Protein AF-A0A5B1CD75-F1 (afdb_monomer_lite)

Structure (mmCIF, N/CA/C/O backbone):
data_AF-A0A5B1CD75-F1
#
_entry.id   AF-A0A5B1CD75-F1
#
loop_
_atom_site.group_PDB
_atom_site.id
_atom_site.type_symbol
_atom_site.label_atom_id
_atom_site.label_alt_id
_atom_site.label_comp_id
_atom_site.label_asym_id
_atom_site.label_entity_id
_atom_site.label_seq_id
_atom_site.pdbx_PDB_ins_code
_atom_site.Cartn_x
_atom_site.Cartn_y
_atom_site.Cartn_z
_atom_site.occupancy
_atom_site.B_iso_or_equiv
_atom_site.auth_seq_id
_atom_site.auth_comp_id
_atom_site.auth_asym_id
_atom_site.auth_atom_id
_atom_site.pdbx_PDB_model_num
ATOM 1 N N . MET A 1 1 ? 15.785 -23.683 -5.766 1.00 47.94 1 MET A N 1
ATOM 2 C CA . MET A 1 1 ? 15.068 -23.721 -4.467 1.00 47.94 1 MET A CA 1
ATOM 3 C C . MET A 1 1 ? 13.643 -24.201 -4.699 1.00 47.94 1 MET A C 1
ATOM 5 O O . MET A 1 1 ? 13.010 -23.697 -5.617 1.00 47.94 1 MET A O 1
ATOM 9 N N . ARG A 1 2 ? 13.134 -25.161 -3.909 1.00 48.50 2 ARG A N 1
ATOM 10 C CA . ARG A 1 2 ? 11.709 -25.547 -3.954 1.00 48.50 2 ARG A CA 1
ATOM 11 C C . ARG A 1 2 ? 10.860 -24.322 -3.587 1.00 48.50 2 ARG A C 1
ATOM 13 O O . ARG A 1 2 ? 11.131 -23.681 -2.572 1.00 48.50 2 ARG A O 1
ATOM 20 N N . SER A 1 3 ? 9.857 -24.003 -4.402 1.00 57.84 3 SER A N 1
ATOM 21 C CA . SER A 1 3 ? 8.964 -22.840 -4.249 1.00 57.84 3 SER A CA 1
ATOM 22 C C . SER A 1 3 ? 8.330 -22.730 -2.853 1.00 57.84 3 SER A C 1
ATOM 24 O O . SER A 1 3 ? 8.111 -21.624 -2.363 1.00 57.84 3 SER A O 1
ATOM 26 N N . SER A 1 4 ? 8.127 -23.859 -2.166 1.00 61.88 4 SER A N 1
ATOM 27 C CA . SER A 1 4 ? 7.603 -23.916 -0.795 1.00 61.88 4 SER A CA 1
ATOM 28 C C . SER A 1 4 ? 8.554 -23.349 0.266 1.00 61.88 4 SER A C 1
ATOM 30 O O . SER A 1 4 ? 8.113 -22.622 1.153 1.00 61.88 4 SER A O 1
ATOM 32 N N . PHE A 1 5 ? 9.859 -23.618 0.170 1.00 63.50 5 PHE A N 1
ATOM 33 C CA . PHE A 1 5 ? 10.842 -23.104 1.131 1.00 63.50 5 PHE A CA 1
ATOM 34 C C . PHE A 1 5 ? 11.064 -21.605 0.959 1.00 63.50 5 PHE A C 1
ATOM 36 O O . PHE A 1 5 ? 11.158 -20.886 1.952 1.00 63.50 5 PHE A O 1
ATOM 43 N N . ALA A 1 6 ? 11.075 -21.129 -0.291 1.00 67.81 6 ALA A N 1
ATOM 44 C CA . ALA A 1 6 ? 11.196 -19.707 -0.593 1.00 67.81 6 ALA A CA 1
ATOM 45 C C . ALA A 1 6 ? 10.063 -18.889 0.056 1.00 67.81 6 ALA A C 1
ATOM 47 O O . ALA A 1 6 ? 10.281 -17.816 0.609 1.00 67.81 6 ALA A O 1
ATOM 48 N N . ALA A 1 7 ? 8.844 -19.427 0.049 1.00 75.56 7 ALA A N 1
ATOM 49 C CA . ALA A 1 7 ? 7.700 -18.765 0.658 1.00 75.56 7 ALA A CA 1
ATOM 50 C C . ALA A 1 7 ? 7.798 -18.680 2.193 1.00 75.56 7 ALA A C 1
ATOM 52 O O . ALA A 1 7 ? 7.344 -17.693 2.768 1.00 75.56 7 ALA A O 1
ATOM 53 N N . LEU A 1 8 ? 8.385 -19.680 2.861 1.00 83.50 8 LEU A N 1
ATOM 54 C CA . LEU A 1 8 ? 8.462 -19.723 4.325 1.00 83.50 8 LEU A CA 1
ATOM 55 C C . LEU A 1 8 ? 9.443 -18.693 4.892 1.00 83.50 8 LEU A C 1
ATOM 57 O O . LEU A 1 8 ? 9.052 -17.935 5.778 1.00 83.50 8 LEU A O 1
ATOM 61 N N . TRP A 1 9 ? 10.663 -18.600 4.351 1.00 88.62 9 TRP A N 1
ATOM 62 C CA . TRP A 1 9 ? 11.641 -17.621 4.852 1.00 88.62 9 TRP A CA 1
ATOM 63 C C . TRP A 1 9 ? 11.175 -16.180 4.612 1.00 88.62 9 TRP A C 1
ATOM 65 O O . TRP A 1 9 ? 11.325 -15.325 5.475 1.00 88.62 9 TRP A O 1
ATOM 75 N N . ILE A 1 10 ? 10.526 -15.907 3.474 1.00 89.88 10 ILE A N 1
ATOM 76 C CA . ILE A 1 10 ? 9.996 -14.570 3.155 1.00 89.88 10 ILE A CA 1
ATOM 77 C C . ILE A 1 10 ? 8.890 -14.169 4.133 1.00 89.88 10 ILE A C 1
ATOM 79 O O . ILE A 1 10 ? 8.793 -13.003 4.527 1.00 89.88 10 ILE A O 1
ATOM 83 N N . ARG A 1 11 ? 8.046 -15.129 4.530 1.00 85.88 11 ARG A N 1
ATOM 84 C CA . ARG A 1 11 ? 6.970 -14.908 5.505 1.00 85.88 11 ARG A CA 1
ATOM 85 C C . ARG A 1 11 ? 7.506 -14.603 6.899 1.00 85.88 11 ARG A C 1
ATOM 87 O O . ARG A 1 11 ? 6.871 -13.820 7.600 1.00 85.88 11 ARG A O 1
ATOM 94 N N . SER A 1 12 ? 8.639 -15.186 7.286 1.00 89.81 12 SER A N 1
ATOM 95 C CA . SER A 1 12 ? 9.237 -14.957 8.604 1.00 89.81 12 SER A CA 1
ATOM 96 C C . SER A 1 12 ? 10.014 -13.645 8.713 1.00 89.81 12 SER A C 1
ATOM 98 O O . SER A 1 12 ? 10.313 -13.243 9.832 1.00 89.81 12 SER A O 1
ATOM 100 N N . LEU A 1 13 ? 10.302 -12.957 7.597 1.00 92.38 13 LEU A N 1
ATOM 101 C CA . LEU A 1 13 ? 11.053 -11.699 7.627 1.00 92.38 13 LEU A CA 1
ATOM 102 C C . LEU A 1 13 ? 10.331 -10.620 8.439 1.00 92.38 13 LEU A C 1
ATOM 104 O O . LEU A 1 13 ? 9.255 -10.122 8.086 1.00 92.38 13 LEU A O 1
ATOM 108 N N . THR A 1 14 ? 10.986 -10.211 9.509 1.00 93.56 14 THR A N 1
ATOM 109 C CA . THR A 1 14 ? 10.615 -9.100 10.368 1.00 93.56 14 THR A CA 1
ATOM 110 C C . THR A 1 14 ? 10.986 -7.761 9.719 1.00 93.56 14 THR A C 1
ATOM 112 O O . THR A 1 14 ? 11.768 -7.662 8.772 1.00 93.56 14 THR A O 1
ATOM 115 N N . LYS A 1 15 ? 10.427 -6.667 10.248 1.00 94.12 15 LYS A N 1
ATOM 116 C CA . LYS A 1 15 ? 10.769 -5.306 9.811 1.00 94.12 15 LYS A CA 1
ATOM 117 C C . LYS A 1 15 ? 12.287 -5.013 9.812 1.00 94.12 15 LYS A C 1
ATOM 119 O O . LYS A 1 15 ? 12.730 -4.443 8.815 1.00 94.12 15 LYS A O 1
ATOM 124 N N . PRO A 1 16 ? 13.073 -5.298 10.874 1.00 96.50 16 PRO A N 1
ATOM 125 C CA . PRO A 1 16 ? 14.511 -5.023 10.861 1.00 96.50 16 PRO A CA 1
ATOM 126 C C . PRO A 1 16 ? 15.246 -5.831 9.788 1.00 96.50 16 PRO A C 1
ATOM 128 O O . PRO A 1 16 ? 16.041 -5.249 9.063 1.00 96.50 16 PRO A O 1
ATOM 131 N N . GLU A 1 17 ? 14.913 -7.108 9.593 1.00 96.38 17 GLU A N 1
ATOM 132 C CA . GLU A 1 17 ? 15.545 -7.946 8.561 1.00 96.38 17 GLU A CA 1
ATOM 133 C C . GLU A 1 17 ? 15.273 -7.416 7.148 1.00 96.38 17 GLU A C 1
ATOM 135 O O . GLU A 1 17 ? 16.178 -7.345 6.321 1.00 96.38 17 GLU A O 1
ATOM 140 N N . LEU A 1 18 ? 14.051 -6.943 6.882 1.00 96.00 18 LEU A N 1
ATOM 141 C CA . LEU A 1 18 ? 13.723 -6.280 5.616 1.00 96.00 18 LEU A CA 1
ATOM 142 C C . LEU A 1 18 ? 14.520 -4.986 5.401 1.00 96.00 18 LEU A C 1
ATOM 144 O O . LEU A 1 18 ? 14.827 -4.634 4.262 1.00 96.00 18 LEU A O 1
ATOM 148 N N . LEU A 1 19 ? 14.818 -4.241 6.469 1.00 96.19 19 LEU A N 1
ATOM 149 C CA . LEU A 1 19 ? 15.644 -3.036 6.380 1.00 96.19 19 LEU A CA 1
ATOM 150 C C . LEU A 1 19 ? 17.109 -3.383 6.116 1.00 96.19 19 LEU A C 1
ATOM 152 O O . LEU A 1 19 ? 17.722 -2.710 5.289 1.00 96.19 19 LEU A O 1
ATOM 156 N N . THR A 1 20 ? 17.626 -4.427 6.764 1.00 97.88 20 THR A N 1
ATOM 157 C CA . THR A 1 20 ? 18.970 -4.964 6.526 1.00 97.88 20 THR A CA 1
ATOM 158 C C . THR A 1 20 ? 19.116 -5.431 5.082 1.00 97.88 20 THR A C 1
ATOM 160 O O . THR A 1 20 ? 19.981 -4.919 4.382 1.00 97.88 20 THR A O 1
ATOM 163 N N . LEU A 1 21 ? 18.175 -6.236 4.573 1.00 97.62 21 LEU A N 1
ATOM 164 C CA . LEU A 1 21 ? 18.172 -6.679 3.173 1.00 97.62 21 LEU A CA 1
ATOM 165 C C . LEU A 1 21 ? 18.225 -5.497 2.190 1.00 97.62 21 LEU A C 1
ATOM 167 O O . LEU A 1 21 ? 18.987 -5.509 1.230 1.00 97.62 21 LEU A O 1
ATOM 171 N N . VAL A 1 22 ? 17.441 -4.440 2.431 1.00 97.56 22 VAL A N 1
ATOM 172 C CA . VAL A 1 22 ? 17.478 -3.226 1.594 1.00 97.56 22 VAL A CA 1
ATOM 173 C C . VAL A 1 22 ? 18.821 -2.497 1.700 1.00 97.56 22 VAL A C 1
ATOM 175 O O . VAL A 1 22 ? 19.258 -1.898 0.718 1.00 97.56 22 VAL A O 1
ATOM 178 N N . ALA A 1 23 ? 19.444 -2.477 2.878 1.00 97.75 23 ALA A N 1
ATOM 179 C CA . ALA A 1 23 ? 20.741 -1.843 3.079 1.00 97.75 23 ALA A CA 1
ATOM 180 C C . ALA A 1 23 ? 21.864 -2.618 2.378 1.00 97.75 23 ALA A C 1
ATOM 182 O O . ALA A 1 23 ? 22.711 -1.988 1.753 1.00 97.75 23 ALA A O 1
ATOM 183 N N . ASP A 1 24 ? 21.833 -3.947 2.422 1.00 98.12 24 ASP A N 1
ATOM 184 C CA . ASP A 1 24 ? 22.861 -4.801 1.821 1.00 98.12 24 ASP A CA 1
ATOM 185 C C . ASP A 1 24 ? 22.776 -4.807 0.293 1.00 98.12 24 ASP A C 1
ATOM 187 O O . ASP A 1 24 ? 23.796 -4.671 -0.376 1.00 98.12 24 ASP A O 1
ATOM 191 N N . VAL A 1 25 ? 21.562 -4.793 -0.273 1.00 97.88 25 VAL A N 1
ATOM 192 C CA . VAL A 1 25 ? 21.366 -4.575 -1.719 1.00 97.88 25 VAL A CA 1
ATOM 193 C C . VAL A 1 25 ? 21.972 -3.245 -2.170 1.00 97.88 25 VAL A C 1
ATOM 195 O O . VAL A 1 25 ? 22.597 -3.178 -3.217 1.00 97.88 25 VAL A O 1
ATOM 198 N N . LYS A 1 26 ? 21.840 -2.179 -1.370 1.00 96.50 26 LYS A N 1
ATOM 199 C CA . LYS A 1 26 ? 22.436 -0.869 -1.689 1.00 96.50 26 LYS A CA 1
ATOM 200 C C . LYS A 1 26 ? 23.961 -0.832 -1.580 1.00 96.50 26 LYS A C 1
ATOM 202 O O . LYS A 1 26 ? 24.550 0.160 -1.997 1.00 96.50 26 LYS A O 1
ATOM 207 N N . ARG A 1 27 ? 24.572 -1.840 -0.958 1.00 97.44 27 ARG A N 1
ATOM 208 C CA . ARG A 1 27 ? 26.026 -2.034 -0.899 1.00 97.44 27 ARG A CA 1
ATOM 209 C C . ARG A 1 27 ? 26.516 -2.968 -2.009 1.00 97.44 27 ARG A C 1
ATOM 211 O O . ARG A 1 27 ? 27.664 -3.389 -1.956 1.00 97.44 27 ARG A O 1
ATOM 218 N N . ASP A 1 28 ? 25.643 -3.304 -2.960 1.00 95.62 28 ASP A N 1
ATOM 219 C CA . ASP A 1 28 ? 25.911 -4.205 -4.078 1.00 95.62 28 ASP A CA 1
ATOM 220 C C . ASP A 1 28 ? 26.366 -5.614 -3.642 1.00 95.62 28 ASP A C 1
ATOM 222 O O . ASP A 1 28 ? 27.123 -6.277 -4.349 1.00 95.62 28 ASP A O 1
ATOM 226 N N . ASP A 1 29 ? 25.886 -6.113 -2.491 1.00 97.62 29 ASP A N 1
ATOM 227 C CA . ASP A 1 29 ? 26.116 -7.510 -2.097 1.00 97.62 29 ASP A CA 1
ATOM 228 C C . ASP A 1 29 ? 25.354 -8.460 -3.050 1.00 97.62 29 ASP A C 1
ATOM 230 O O . ASP A 1 29 ? 24.114 -8.460 -3.059 1.00 97.62 29 ASP A O 1
ATOM 234 N N . PRO A 1 30 ? 26.048 -9.313 -3.834 1.00 96.50 30 PRO A N 1
ATOM 235 C CA . PRO A 1 30 ? 25.415 -10.183 -4.827 1.00 96.50 30 PRO A CA 1
ATOM 236 C C . PRO A 1 30 ? 24.459 -11.211 -4.203 1.00 96.50 30 PRO A C 1
ATOM 238 O O . PRO A 1 30 ? 23.458 -11.601 -4.822 1.00 96.50 30 PRO A O 1
ATOM 241 N N . THR A 1 31 ? 24.724 -11.631 -2.962 1.00 96.81 31 THR A N 1
ATOM 242 C CA . THR A 1 31 ? 23.855 -12.561 -2.231 1.00 96.81 31 THR A CA 1
ATOM 243 C C . THR A 1 31 ? 22.557 -11.862 -1.844 1.00 96.81 31 THR A C 1
ATOM 245 O O . THR A 1 31 ? 21.468 -12.405 -2.064 1.00 96.81 31 THR A O 1
ATOM 248 N N . ALA A 1 32 ? 22.658 -10.630 -1.338 1.00 97.44 32 ALA A N 1
ATOM 249 C CA . ALA A 1 32 ? 21.506 -9.808 -0.990 1.00 97.44 32 ALA A CA 1
ATOM 250 C C . ALA A 1 32 ? 20.667 -9.447 -2.225 1.00 97.44 32 ALA A C 1
ATOM 252 O O . ALA A 1 32 ? 19.439 -9.509 -2.156 1.00 97.44 32 ALA A O 1
ATOM 253 N N . VAL A 1 33 ? 21.296 -9.144 -3.369 1.00 97.88 33 VAL A N 1
ATOM 254 C CA . VAL A 1 33 ? 20.593 -8.905 -4.645 1.00 97.88 33 VAL A CA 1
ATOM 255 C C . VAL A 1 33 ? 19.782 -10.133 -5.052 1.00 97.88 33 VAL A C 1
ATOM 257 O O . VAL A 1 33 ? 18.577 -10.016 -5.283 1.00 97.88 33 VAL A O 1
ATOM 260 N N . SER A 1 34 ? 20.393 -11.319 -5.041 1.00 96.62 34 SER A N 1
ATOM 261 C CA . SER A 1 34 ? 19.711 -12.576 -5.387 1.00 96.62 34 SER A CA 1
ATOM 262 C C . SER A 1 34 ? 18.520 -12.863 -4.458 1.00 96.62 34 SER A C 1
ATOM 264 O O . SER A 1 34 ? 17.426 -13.225 -4.905 1.00 96.62 34 SER A O 1
ATOM 266 N N . GLN A 1 35 ? 18.693 -12.650 -3.149 1.00 96.12 35 GLN A N 1
ATOM 267 C CA . GLN A 1 35 ? 17.616 -12.791 -2.163 1.00 96.12 35 GLN A CA 1
ATOM 268 C C . GLN A 1 35 ? 16.514 -11.747 -2.355 1.00 96.12 35 GLN A C 1
ATOM 270 O O . GLN A 1 35 ? 15.331 -12.067 -2.234 1.00 96.12 35 GLN A O 1
ATOM 275 N N . ALA A 1 36 ? 16.877 -10.509 -2.678 1.00 97.06 36 ALA A N 1
ATOM 276 C CA . ALA A 1 36 ? 15.938 -9.430 -2.932 1.00 97.06 36 ALA A CA 1
ATOM 277 C C . ALA A 1 36 ? 15.129 -9.659 -4.213 1.00 97.06 36 ALA A C 1
ATOM 279 O O . ALA A 1 36 ? 13.926 -9.391 -4.208 1.00 97.06 36 ALA A O 1
ATOM 280 N N . VAL A 1 37 ? 15.730 -10.214 -5.269 1.00 97.44 37 VAL A N 1
ATOM 281 C CA . VAL A 1 37 ? 15.010 -10.662 -6.472 1.00 97.44 37 VAL A CA 1
ATOM 282 C C . VAL A 1 37 ? 13.986 -11.729 -6.090 1.00 97.44 37 VAL A C 1
ATOM 284 O O . VAL A 1 37 ? 12.791 -11.545 -6.331 1.00 97.44 37 VAL A O 1
ATOM 287 N N . ALA A 1 38 ? 14.404 -12.788 -5.387 1.00 95.38 38 ALA A N 1
ATOM 288 C CA . ALA A 1 38 ? 13.490 -13.833 -4.916 1.00 95.38 38 ALA A CA 1
ATOM 289 C C . ALA A 1 38 ? 12.362 -13.267 -4.027 1.00 95.38 38 ALA A C 1
ATOM 291 O O . ALA A 1 38 ? 11.190 -13.624 -4.184 1.00 95.38 38 ALA A O 1
ATOM 292 N N . PHE A 1 39 ? 12.696 -12.331 -3.136 1.00 95.44 39 PHE A N 1
ATOM 293 C CA . PHE A 1 39 ? 11.754 -11.638 -2.263 1.00 95.44 39 PHE A CA 1
ATOM 294 C C . PHE A 1 39 ? 10.738 -10.790 -3.034 1.00 95.44 39 PHE A C 1
ATOM 296 O O . PHE A 1 39 ? 9.543 -10.807 -2.711 1.00 95.44 39 PHE A O 1
ATOM 303 N N . VAL A 1 40 ? 11.194 -10.038 -4.041 1.00 95.06 40 VAL A N 1
ATOM 304 C CA . VAL A 1 40 ? 10.325 -9.222 -4.890 1.00 95.06 40 VAL A CA 1
ATOM 305 C C . VAL A 1 40 ? 9.448 -10.112 -5.753 1.00 95.06 40 VAL A C 1
ATOM 307 O O . VAL A 1 40 ? 8.291 -9.735 -5.907 1.00 95.06 40 VAL A O 1
ATOM 310 N N . CYS A 1 41 ? 9.931 -11.262 -6.242 1.00 94.88 41 CYS A N 1
ATOM 311 C CA . CYS A 1 41 ? 9.203 -12.238 -7.070 1.00 94.88 41 CYS A CA 1
ATOM 312 C C . CYS A 1 41 ? 8.159 -13.074 -6.306 1.00 94.88 41 CYS A C 1
ATOM 314 O O . CYS A 1 41 ? 7.146 -13.466 -6.889 1.00 94.88 41 CYS A O 1
ATOM 316 N N . ALA A 1 42 ? 8.334 -13.295 -5.005 1.00 92.25 42 ALA A N 1
ATOM 317 C CA . ALA A 1 42 ? 7.388 -14.076 -4.209 1.00 92.25 42 ALA A CA 1
ATOM 318 C C . ALA A 1 42 ? 6.012 -13.405 -4.021 1.00 92.25 42 ALA A C 1
ATOM 320 O O . ALA A 1 42 ? 5.821 -12.210 -4.259 1.00 92.25 42 ALA A O 1
ATOM 321 N N . GLU A 1 43 ? 5.031 -14.158 -3.524 1.00 80.62 43 GLU A N 1
ATOM 322 C CA . GLU A 1 43 ? 3.718 -13.629 -3.131 1.00 80.62 43 GLU A CA 1
ATOM 323 C C . GLU A 1 43 ? 3.777 -12.756 -1.868 1.00 80.62 43 GLU A C 1
ATOM 325 O O . GLU A 1 43 ? 4.809 -12.642 -1.207 1.00 80.62 43 GLU A O 1
ATOM 330 N N . ARG A 1 44 ? 2.684 -12.044 -1.588 1.00 68.56 44 ARG A N 1
ATOM 331 C CA . ARG A 1 44 ? 2.638 -10.914 -0.650 1.00 68.56 44 ARG A CA 1
ATOM 332 C C . ARG A 1 44 ? 2.271 -11.368 0.754 1.00 68.56 44 ARG A C 1
ATOM 334 O O . ARG A 1 44 ? 1.288 -12.078 0.921 1.00 68.56 44 ARG A O 1
ATOM 341 N N . PHE A 1 45 ? 2.961 -10.827 1.758 1.00 67.25 45 PHE A N 1
ATOM 342 C CA . PHE A 1 45 ? 2.587 -10.964 3.168 1.00 67.25 45 PHE A CA 1
ATOM 343 C C . PHE A 1 45 ? 2.796 -9.624 3.874 1.00 67.25 45 PHE A C 1
ATOM 345 O O . PHE A 1 45 ? 3.880 -9.079 3.817 1.00 67.25 45 PHE A O 1
ATOM 352 N N . GLY A 1 46 ? 1.777 -9.062 4.525 1.00 78.25 46 GLY A N 1
ATOM 353 C CA . GLY A 1 46 ? 1.951 -7.923 5.436 1.00 78.25 46 GLY A CA 1
ATOM 354 C C . GLY A 1 46 ? 2.275 -6.546 4.820 1.00 78.25 46 GLY A C 1
ATOM 355 O O . GLY A 1 46 ? 2.635 -6.373 3.655 1.00 78.25 46 GLY A O 1
ATOM 356 N N . MET A 1 47 ? 2.116 -5.506 5.645 1.00 78.75 47 MET A N 1
ATOM 357 C CA . MET A 1 47 ? 2.306 -4.103 5.245 1.00 78.75 47 MET A CA 1
ATOM 358 C C . MET A 1 47 ? 3.785 -3.745 5.013 1.00 78.75 47 MET A C 1
ATOM 360 O O . MET A 1 47 ? 4.104 -2.993 4.091 1.00 78.75 47 MET A O 1
ATOM 364 N N . TRP A 1 48 ? 4.694 -4.260 5.847 1.00 86.81 48 TRP A N 1
ATOM 365 C CA . TRP A 1 48 ? 6.119 -3.918 5.776 1.00 86.81 48 TRP A CA 1
ATOM 366 C C . TRP A 1 48 ? 6.827 -4.544 4.572 1.00 86.81 48 TRP A C 1
ATOM 368 O O . TRP A 1 48 ? 7.687 -3.887 3.985 1.00 86.81 48 TRP A O 1
ATOM 378 N N . HIS A 1 49 ? 6.412 -5.731 4.123 1.00 91.25 49 HIS A N 1
ATOM 379 C CA . HIS A 1 49 ? 6.980 -6.366 2.933 1.00 91.25 49 HIS A CA 1
ATOM 380 C C . HIS A 1 49 ? 6.703 -5.557 1.670 1.00 91.25 49 HIS A C 1
ATOM 382 O O . HIS A 1 49 ? 7.607 -5.361 0.863 1.00 91.25 49 HIS A O 1
ATOM 388 N N . ASN A 1 50 ? 5.491 -5.008 1.518 1.00 90.69 50 ASN A N 1
ATOM 389 C CA . ASN A 1 50 ? 5.174 -4.137 0.381 1.00 90.69 50 ASN A CA 1
ATOM 390 C C . ASN A 1 50 ? 6.066 -2.883 0.363 1.00 90.69 50 ASN A C 1
ATOM 392 O O . ASN A 1 50 ? 6.569 -2.506 -0.697 1.00 90.69 50 ASN A O 1
ATOM 396 N N . ARG A 1 51 ? 6.347 -2.298 1.538 1.00 92.00 51 ARG A N 1
ATOM 397 C CA . ARG A 1 51 ? 7.252 -1.140 1.663 1.00 92.00 51 ARG A CA 1
ATOM 398 C C . ARG A 1 51 ? 8.684 -1.495 1.289 1.00 92.00 51 ARG A C 1
ATOM 400 O O . ARG A 1 51 ? 9.345 -0.707 0.614 1.00 92.00 51 ARG A O 1
ATOM 407 N N . ALA A 1 52 ? 9.160 -2.660 1.718 1.00 94.81 52 ALA A N 1
ATOM 408 C CA . ALA A 1 52 ? 10.481 -3.155 1.352 1.00 94.81 52 ALA A CA 1
ATOM 409 C C . ALA A 1 52 ? 10.581 -3.400 -0.161 1.00 94.81 52 ALA A C 1
ATOM 411 O O . ALA A 1 52 ? 11.509 -2.900 -0.790 1.00 94.81 52 ALA A O 1
ATOM 412 N N . ARG A 1 53 ? 9.578 -4.046 -0.778 1.00 94.94 53 ARG A N 1
ATOM 413 C CA . ARG A 1 53 ? 9.530 -4.250 -2.238 1.00 94.94 53 ARG A CA 1
ATOM 414 C C . ARG A 1 53 ? 9.563 -2.944 -3.007 1.00 94.94 53 ARG A C 1
ATOM 416 O O . ARG A 1 53 ? 10.332 -2.834 -3.950 1.00 94.94 53 ARG A O 1
ATOM 423 N N . ALA A 1 54 ? 8.776 -1.953 -2.595 1.00 93.94 54 ALA A N 1
ATOM 424 C CA . ALA A 1 54 ? 8.791 -0.637 -3.224 1.00 93.94 54 ALA A CA 1
ATOM 425 C C . ALA A 1 54 ? 10.191 0.002 -3.173 1.00 93.94 54 ALA A C 1
ATOM 427 O O . ALA A 1 54 ? 10.669 0.528 -4.176 1.00 93.94 54 ALA A O 1
ATOM 428 N N . ARG A 1 55 ? 10.887 -0.092 -2.030 1.00 95.88 55 ARG A N 1
ATOM 429 C CA . ARG A 1 55 ? 12.268 0.406 -1.889 1.00 95.88 55 ARG A CA 1
ATOM 430 C C . ARG A 1 55 ? 13.252 -0.339 -2.791 1.00 95.88 55 ARG A C 1
ATOM 432 O O . ARG A 1 55 ? 14.051 0.320 -3.450 1.00 95.88 55 ARG A O 1
ATOM 439 N N . LEU A 1 56 ? 13.169 -1.668 -2.835 1.00 97.38 56 LEU A N 1
ATOM 440 C CA . LEU A 1 56 ? 14.008 -2.504 -3.699 1.00 97.38 56 LEU A CA 1
ATOM 441 C C . LEU A 1 56 ? 13.757 -2.200 -5.178 1.00 97.38 56 LEU A C 1
ATOM 443 O O . LEU A 1 56 ? 14.702 -1.937 -5.905 1.00 97.38 56 LEU A O 1
ATOM 447 N N . CYS A 1 57 ? 12.496 -2.113 -5.609 1.00 96.62 57 CYS A N 1
ATOM 448 C CA . CYS A 1 57 ? 12.153 -1.822 -7.005 1.00 96.62 57 CYS A CA 1
ATOM 449 C C . CYS A 1 57 ? 12.638 -0.438 -7.445 1.00 96.62 57 CYS A C 1
ATOM 451 O O . CYS A 1 57 ? 13.128 -0.281 -8.558 1.00 96.62 57 CYS A O 1
ATOM 453 N N . ARG A 1 58 ? 12.572 0.576 -6.569 1.00 95.81 58 ARG A N 1
ATOM 454 C CA . ARG A 1 58 ? 13.163 1.895 -6.858 1.00 95.81 58 ARG A CA 1
ATOM 455 C C . ARG A 1 58 ? 14.675 1.828 -7.043 1.00 95.81 58 ARG A C 1
ATOM 457 O O . ARG A 1 58 ? 15.200 2.564 -7.873 1.00 95.81 58 ARG A O 1
ATOM 464 N N . HIS A 1 59 ? 15.356 0.994 -6.260 1.00 96.81 59 HIS A N 1
ATOM 465 C CA . HIS A 1 59 ? 16.794 0.797 -6.383 1.00 96.81 59 HIS A CA 1
ATOM 466 C C . HIS A 1 59 ? 17.139 0.028 -7.666 1.00 96.81 59 HIS A C 1
ATOM 468 O O . HIS A 1 59 ? 17.895 0.562 -8.474 1.00 96.81 59 HIS A O 1
ATOM 474 N N . PHE A 1 60 ? 16.504 -1.126 -7.906 1.00 97.56 60 PHE A N 1
ATOM 475 C CA . PHE A 1 60 ? 16.690 -1.946 -9.110 1.00 97.56 60 PHE A CA 1
ATOM 476 C C . PHE A 1 60 ? 16.355 -1.206 -10.398 1.00 97.56 60 PHE A C 1
ATOM 478 O O . PHE A 1 60 ? 17.037 -1.372 -11.400 1.00 97.56 60 PHE A O 1
ATOM 485 N N . LYS A 1 61 ? 15.368 -0.304 -10.367 1.00 94.12 61 LYS A N 1
ATOM 486 C CA . LYS A 1 61 ? 15.088 0.577 -11.501 1.00 94.12 61 LYS A CA 1
ATOM 487 C C . LYS A 1 61 ? 16.335 1.342 -11.951 1.00 94.12 61 LYS A C 1
ATOM 489 O O . LYS A 1 61 ? 16.453 1.607 -13.136 1.00 94.12 61 LYS A O 1
ATOM 494 N N . ASN A 1 62 ? 17.223 1.747 -11.043 1.00 94.50 62 ASN A N 1
ATOM 495 C CA . ASN A 1 62 ? 18.437 2.504 -11.374 1.00 94.50 62 ASN A CA 1
ATOM 496 C C . ASN A 1 62 ? 19.702 1.635 -11.430 1.00 94.50 62 ASN A C 1
ATOM 498 O O . ASN A 1 62 ? 20.652 2.026 -12.096 1.00 94.50 62 ASN A O 1
ATOM 502 N N . HIS A 1 63 ? 19.694 0.487 -10.756 1.00 96.44 63 HIS A N 1
ATOM 503 C CA . HIS A 1 63 ? 20.799 -0.468 -10.680 1.00 96.44 63 HIS A CA 1
ATOM 504 C C . HIS A 1 63 ? 20.230 -1.850 -11.028 1.00 96.44 63 HIS A C 1
ATOM 506 O O . HIS A 1 63 ? 19.865 -2.609 -10.125 1.00 96.44 63 HIS A O 1
ATOM 512 N N . PRO A 1 64 ? 19.999 -2.126 -12.324 1.00 96.94 64 PRO A N 1
ATOM 513 C CA . PRO A 1 64 ? 19.354 -3.362 -12.738 1.00 96.94 64 PRO A CA 1
ATOM 514 C C . PRO A 1 64 ? 20.204 -4.575 -12.326 1.00 96.94 64 PRO A C 1
ATOM 516 O O . PRO A 1 64 ? 21.424 -4.541 -12.504 1.00 96.94 64 PRO A O 1
ATOM 519 N N . PRO A 1 65 ? 19.586 -5.644 -11.787 1.00 97.19 65 PRO A N 1
ATOM 520 C CA . PRO A 1 65 ? 20.274 -6.918 -11.595 1.00 97.19 65 PRO A CA 1
ATOM 521 C C . PRO A 1 65 ? 20.621 -7.554 -12.962 1.00 97.19 65 PRO A C 1
ATOM 523 O O . PRO A 1 65 ? 20.291 -6.991 -14.011 1.00 97.19 65 PRO A O 1
ATOM 526 N N . PRO A 1 66 ? 21.286 -8.726 -12.997 1.00 97.19 66 PRO A N 1
ATOM 527 C CA . PRO A 1 66 ? 21.533 -9.442 -14.249 1.00 97.19 66 PRO A CA 1
ATOM 528 C C . PRO A 1 66 ? 20.250 -9.639 -15.070 1.00 97.19 66 PRO A C 1
ATOM 530 O O . PRO A 1 66 ? 19.181 -9.853 -14.502 1.00 97.19 66 PRO A O 1
ATOM 533 N N . GLN A 1 67 ? 20.349 -9.632 -16.405 1.00 97.19 67 GLN A N 1
ATOM 534 C CA . GLN A 1 67 ? 19.180 -9.658 -17.304 1.00 97.19 67 GLN A CA 1
ATOM 535 C C . GLN A 1 67 ? 18.183 -10.782 -16.981 1.00 97.19 67 GLN A C 1
ATOM 537 O O . GLN A 1 67 ? 16.978 -10.552 -16.940 1.00 97.19 67 GLN A O 1
ATOM 542 N N . ARG A 1 68 ? 18.689 -11.977 -16.653 1.00 97.00 68 ARG A N 1
ATOM 543 C CA . ARG A 1 68 ? 17.870 -13.117 -16.221 1.00 97.00 68 ARG A CA 1
ATOM 544 C C . ARG A 1 68 ? 16.957 -12.775 -15.036 1.00 97.00 68 ARG A C 1
ATOM 546 O O . ARG A 1 68 ? 15.810 -13.206 -14.999 1.00 97.00 68 ARG A O 1
ATOM 553 N N . ASP A 1 69 ? 17.461 -12.023 -14.064 1.00 97.44 69 ASP A N 1
ATOM 554 C CA . ASP A 1 69 ? 16.700 -11.615 -12.883 1.00 97.44 69 ASP A CA 1
ATOM 555 C C . ASP A 1 69 ? 15.722 -10.481 -13.208 1.00 97.44 69 ASP A C 1
ATOM 557 O O . ASP A 1 69 ? 14.618 -10.455 -12.662 1.00 97.44 69 ASP A O 1
ATOM 561 N N . CYS A 1 70 ? 16.080 -9.578 -14.129 1.00 97.94 70 CYS A N 1
ATOM 562 C CA . CYS A 1 70 ? 15.149 -8.584 -14.669 1.00 97.94 70 CYS A CA 1
ATOM 563 C C . CYS A 1 70 ? 13.924 -9.258 -15.300 1.00 97.94 70 CYS A C 1
ATOM 565 O O . CYS A 1 70 ? 12.796 -8.868 -14.991 1.00 97.94 70 CYS A O 1
ATOM 567 N N . ASP A 1 71 ? 14.129 -10.301 -16.108 1.00 97.81 71 ASP A N 1
ATOM 568 C CA . ASP A 1 71 ? 13.038 -11.041 -16.751 1.00 97.81 71 ASP A CA 1
ATOM 569 C C . ASP A 1 71 ? 12.127 -11.712 -15.713 1.00 97.81 71 ASP A C 1
ATOM 571 O O . ASP A 1 71 ? 10.905 -11.561 -15.781 1.00 97.81 71 ASP A O 1
ATOM 575 N N . LEU A 1 72 ? 12.713 -12.346 -14.688 1.00 97.12 72 LEU A N 1
ATOM 576 C CA . LEU A 1 72 ? 11.969 -12.945 -13.571 1.00 97.12 72 LEU A CA 1
ATOM 577 C C . LEU A 1 72 ? 11.135 -11.913 -12.798 1.00 97.12 72 LEU A C 1
ATOM 579 O O . LEU A 1 72 ? 10.001 -12.194 -12.396 1.00 97.12 72 LEU A O 1
ATOM 583 N N . LEU A 1 73 ? 11.688 -10.719 -12.569 1.00 97.38 73 LEU A N 1
ATOM 584 C CA . LEU A 1 73 ? 10.977 -9.626 -11.909 1.00 97.38 73 LEU A CA 1
ATOM 585 C C . LEU A 1 73 ? 9.791 -9.153 -12.756 1.00 97.38 73 LEU A C 1
ATOM 587 O O . LEU A 1 73 ? 8.694 -8.978 -12.215 1.00 97.38 73 LEU A O 1
ATOM 591 N N . VAL A 1 74 ? 9.998 -8.964 -14.062 1.00 98.00 74 VAL A N 1
ATOM 592 C CA . VAL A 1 74 ? 8.949 -8.559 -15.009 1.00 98.00 74 VAL A CA 1
ATOM 593 C C . VAL A 1 74 ? 7.837 -9.607 -15.054 1.00 98.00 74 VAL A C 1
ATOM 595 O O . VAL A 1 74 ? 6.675 -9.245 -14.868 1.00 98.00 74 VAL A O 1
ATOM 598 N N . ASP A 1 75 ? 8.175 -10.893 -15.179 1.00 97.62 75 ASP A N 1
ATOM 599 C CA . ASP A 1 75 ? 7.218 -12.009 -15.151 1.00 97.62 75 ASP A CA 1
ATOM 600 C C . ASP A 1 75 ? 6.346 -11.989 -13.898 1.00 97.62 75 ASP A C 1
ATOM 602 O O . ASP A 1 75 ? 5.113 -12.046 -13.961 1.00 97.62 75 ASP A O 1
ATOM 606 N N . ALA A 1 76 ? 6.982 -11.866 -12.733 1.00 95.88 76 ALA A N 1
ATOM 607 C CA . ALA A 1 76 ? 6.280 -11.874 -11.460 1.00 95.88 76 ALA A CA 1
ATOM 608 C C . ALA A 1 76 ? 5.357 -10.655 -11.292 1.00 95.88 76 ALA A C 1
ATOM 610 O O . ALA A 1 76 ? 4.323 -10.745 -10.619 1.00 95.88 76 ALA A O 1
ATOM 611 N N . ILE A 1 77 ? 5.718 -9.510 -11.875 1.00 96.12 77 ILE A N 1
ATOM 612 C CA . ILE A 1 77 ? 4.922 -8.279 -11.834 1.00 96.12 77 ILE A CA 1
ATOM 613 C C . ILE A 1 77 ? 3.753 -8.352 -12.820 1.00 96.12 77 ILE A C 1
ATOM 615 O O . ILE A 1 77 ? 2.630 -8.058 -12.409 1.00 96.12 77 ILE A O 1
ATOM 619 N N . ILE A 1 78 ? 3.980 -8.801 -14.058 1.00 97.31 78 ILE A N 1
ATOM 620 C CA . ILE A 1 78 ? 2.920 -9.038 -15.053 1.00 97.31 78 ILE A CA 1
ATOM 621 C C . ILE A 1 78 ? 1.889 -10.006 -14.484 1.00 97.31 78 ILE A C 1
ATOM 623 O O . ILE A 1 78 ? 0.702 -9.681 -14.426 1.00 97.31 78 ILE A O 1
ATOM 627 N N . LYS A 1 79 ? 2.347 -11.148 -13.958 1.00 95.88 79 LYS A N 1
ATOM 628 C CA . LYS A 1 79 ? 1.464 -12.137 -13.341 1.00 95.88 79 LYS A CA 1
ATOM 629 C C . LYS A 1 79 ? 0.597 -11.514 -12.248 1.00 95.88 79 LYS A C 1
ATOM 631 O O . LYS A 1 79 ? -0.607 -11.719 -12.230 1.00 95.88 79 LYS A O 1
ATOM 636 N N . ARG A 1 80 ? 1.170 -10.688 -11.365 1.00 94.19 80 ARG A N 1
ATOM 637 C CA . ARG A 1 80 ? 0.386 -10.004 -10.319 1.00 94.19 80 ARG A CA 1
ATOM 638 C C . ARG A 1 80 ? -0.638 -9.034 -10.878 1.00 94.19 80 ARG A C 1
ATOM 640 O O . ARG A 1 80 ? -1.713 -8.945 -10.292 1.00 94.19 80 ARG A O 1
ATOM 647 N N . LEU A 1 81 ? -0.296 -8.289 -11.929 1.00 95.19 81 LEU A N 1
ATOM 648 C CA . LEU A 1 81 ? -1.216 -7.349 -12.565 1.00 95.19 81 LEU A CA 1
ATOM 649 C C . LEU A 1 81 ? -2.458 -8.087 -13.082 1.00 95.19 81 LEU A C 1
ATOM 651 O O . LEU A 1 81 ? -3.572 -7.670 -12.774 1.00 95.19 81 LEU A O 1
ATOM 655 N N . LEU A 1 82 ? -2.253 -9.207 -13.777 1.00 95.50 82 LEU A N 1
ATOM 656 C CA . LEU A 1 82 ? -3.327 -10.024 -14.347 1.00 95.50 82 LEU A CA 1
ATOM 657 C C . LEU A 1 82 ? -4.109 -10.788 -13.263 1.00 95.50 82 LEU A C 1
ATOM 659 O O . LEU A 1 82 ? -5.334 -10.695 -13.188 1.00 95.50 82 LEU A O 1
ATOM 663 N N . ASP A 1 83 ? -3.409 -11.431 -12.325 1.00 93.38 83 ASP A N 1
ATOM 664 C CA . ASP A 1 83 ? -4.008 -12.198 -11.220 1.00 93.38 83 ASP A CA 1
ATOM 665 C C . ASP A 1 83 ? -4.697 -11.311 -10.178 1.00 93.38 83 ASP A C 1
ATOM 667 O O . ASP A 1 83 ? -5.262 -11.806 -9.199 1.00 93.38 83 ASP A O 1
ATOM 671 N N . SER A 1 84 ? -4.645 -9.984 -10.344 1.00 89.69 84 SER A N 1
ATOM 672 C CA . SER A 1 84 ? -5.304 -9.029 -9.454 1.00 89.69 84 SER A CA 1
ATOM 673 C C . SER A 1 84 ? -4.780 -9.039 -8.010 1.00 89.69 84 SER A C 1
ATOM 675 O O . SER A 1 84 ? -5.382 -8.421 -7.123 1.00 89.69 84 SER A O 1
ATOM 677 N N . ASN A 1 85 ? -3.683 -9.754 -7.753 1.00 86.75 85 ASN A N 1
ATOM 678 C CA . ASN A 1 85 ? -3.129 -9.986 -6.428 1.00 86.75 85 ASN A CA 1
ATOM 679 C C . ASN A 1 85 ? -2.138 -8.867 -6.113 1.00 86.75 85 ASN A C 1
ATOM 681 O O . ASN A 1 85 ? -0.917 -9.063 -6.217 1.00 86.75 85 ASN A O 1
ATOM 685 N N . PHE A 1 86 ? -2.658 -7.667 -5.799 1.00 85.12 86 PHE A N 1
ATOM 686 C CA . PHE A 1 86 ? -1.828 -6.520 -5.443 1.00 85.12 86 PHE A CA 1
ATOM 687 C C . PHE A 1 86 ? -2.370 -5.441 -4.497 1.00 85.12 86 PHE A C 1
ATOM 689 O O . PHE A 1 86 ? -3.565 -5.271 -4.329 1.00 85.12 86 PHE A O 1
ATOM 696 N N . TYR A 1 87 ? -1.434 -4.721 -3.854 1.00 79.88 87 TYR A N 1
ATOM 697 C CA . TYR A 1 87 ? -1.650 -3.638 -2.882 1.00 79.88 87 TYR A CA 1
ATOM 698 C C . TYR A 1 87 ? -1.171 -2.279 -3.412 1.00 79.88 87 TYR A C 1
ATOM 700 O O . TYR A 1 87 ? -0.414 -2.200 -4.374 1.00 79.88 87 TYR A O 1
ATOM 708 N N . GLU A 1 88 ? -1.537 -1.221 -2.692 1.00 65.69 88 GLU A N 1
ATOM 709 C CA . GLU A 1 88 ? -1.353 0.207 -2.996 1.00 65.69 88 GLU A CA 1
ATOM 710 C C . GLU A 1 88 ? 0.044 0.616 -3.514 1.00 65.69 88 GLU A C 1
ATOM 712 O O . GLU A 1 88 ? 0.177 1.490 -4.367 1.00 65.69 88 GLU A O 1
ATOM 717 N N . GLN A 1 89 ? 1.104 -0.060 -3.062 1.00 83.19 89 GLN A N 1
ATOM 718 C CA . GLN A 1 89 ? 2.500 0.245 -3.416 1.00 83.19 89 GLN A CA 1
ATOM 719 C C . GLN A 1 89 ? 2.997 -0.486 -4.675 1.00 83.19 89 GLN A C 1
ATOM 721 O O . GLN A 1 89 ? 4.198 -0.623 -4.902 1.00 83.19 89 GLN A O 1
ATOM 726 N N . PHE A 1 90 ? 2.078 -0.985 -5.501 1.00 92.31 90 PHE A N 1
ATOM 727 C CA . PHE A 1 90 ? 2.408 -1.726 -6.717 1.00 92.31 90 PHE A CA 1
ATOM 728 C C . PHE A 1 90 ? 2.913 -0.840 -7.869 1.00 92.31 90 PHE A C 1
ATOM 730 O O . PHE A 1 90 ? 3.612 -1.335 -8.746 1.00 92.31 90 PHE A O 1
ATOM 737 N N . LYS A 1 91 ? 2.661 0.479 -7.837 1.00 94.12 91 LYS A N 1
ATOM 738 C CA . LYS A 1 91 ? 3.160 1.415 -8.866 1.00 94.12 91 LYS A CA 1
ATOM 739 C C . LYS A 1 91 ? 4.688 1.420 -8.980 1.00 94.12 91 LYS A C 1
ATOM 741 O O . LYS A 1 91 ? 5.202 1.476 -10.086 1.00 94.12 91 LYS A O 1
ATOM 746 N N . ASP A 1 92 ? 5.413 1.309 -7.863 1.00 94.31 92 ASP A N 1
ATOM 747 C CA . ASP A 1 92 ? 6.884 1.255 -7.881 1.00 94.31 92 ASP A CA 1
ATOM 748 C C . ASP A 1 92 ? 7.411 -0.007 -8.588 1.00 94.31 92 ASP A C 1
ATOM 750 O O . ASP A 1 92 ? 8.440 0.041 -9.257 1.00 94.31 92 ASP A O 1
ATOM 754 N N . GLN A 1 93 ? 6.689 -1.127 -8.467 1.00 96.06 93 GLN A N 1
ATOM 755 C CA . GLN A 1 93 ? 6.999 -2.368 -9.183 1.00 96.06 93 GLN A CA 1
ATOM 756 C C . GLN A 1 93 ? 6.725 -2.209 -10.680 1.00 96.06 93 GLN A C 1
ATOM 758 O O . GLN A 1 93 ? 7.598 -2.497 -11.491 1.00 96.06 93 GLN A O 1
ATOM 763 N N . LEU A 1 94 ? 5.555 -1.682 -11.050 1.00 96.69 94 LEU A N 1
ATOM 764 C CA . LEU A 1 94 ? 5.214 -1.441 -12.455 1.00 96.69 94 LEU A CA 1
ATOM 765 C C . LEU A 1 94 ? 6.181 -0.452 -13.116 1.00 96.69 94 LEU A C 1
ATOM 767 O O . LEU A 1 94 ? 6.648 -0.715 -14.212 1.00 96.69 94 LEU A O 1
ATOM 771 N N . ALA A 1 95 ? 6.556 0.634 -12.436 1.00 95.75 95 ALA A N 1
ATOM 772 C CA . ALA A 1 95 ? 7.531 1.600 -12.948 1.00 95.75 95 ALA A CA 1
ATOM 773 C C . ALA A 1 95 ? 8.902 0.966 -13.238 1.00 95.75 95 ALA A C 1
ATOM 775 O O . ALA A 1 95 ? 9.573 1.355 -14.190 1.00 95.75 95 ALA A O 1
ATOM 776 N N . MET A 1 96 ? 9.333 0.010 -12.411 1.00 96.75 96 MET A N 1
ATOM 777 C CA . MET A 1 96 ? 10.547 -0.765 -12.667 1.00 96.75 96 MET A CA 1
ATOM 778 C C . MET A 1 96 ? 10.355 -1.701 -13.868 1.00 96.75 96 MET A C 1
ATOM 780 O O . MET A 1 96 ? 11.206 -1.723 -14.749 1.00 96.75 96 MET A O 1
ATOM 784 N N . ALA A 1 97 ? 9.229 -2.418 -13.939 1.00 97.38 97 ALA A N 1
ATOM 785 C CA . ALA A 1 97 ? 8.938 -3.333 -15.043 1.00 97.38 97 ALA A CA 1
ATOM 786 C C . ALA A 1 97 ? 8.845 -2.617 -16.404 1.00 97.38 97 ALA A C 1
ATOM 788 O O . ALA A 1 97 ? 9.401 -3.123 -17.370 1.00 97.38 97 ALA A O 1
ATOM 789 N N . ILE A 1 98 ? 8.244 -1.416 -16.460 1.00 96.50 98 ILE A N 1
ATOM 790 C CA . ILE A 1 98 ? 8.220 -0.555 -17.661 1.00 96.50 98 ILE A CA 1
ATOM 791 C C . ILE A 1 98 ? 9.638 -0.327 -18.183 1.00 96.50 98 ILE A C 1
ATOM 793 O O . ILE A 1 98 ? 9.874 -0.401 -19.381 1.00 96.50 98 ILE A O 1
ATOM 797 N N . ARG A 1 99 ? 10.589 -0.051 -17.282 1.00 94.69 99 ARG A N 1
ATOM 798 C CA . ARG A 1 99 ? 11.974 0.238 -17.662 1.00 94.69 99 ARG A CA 1
ATOM 799 C C . ARG A 1 99 ? 12.716 -1.001 -18.158 1.00 94.69 99 ARG A C 1
ATOM 801 O O . ARG A 1 99 ? 13.594 -0.869 -18.999 1.00 94.69 99 ARG A O 1
ATOM 808 N N . PHE A 1 100 ? 12.416 -2.173 -17.605 1.00 96.56 100 PHE A N 1
ATOM 809 C CA . PHE A 1 100 ? 13.098 -3.415 -17.975 1.00 96.56 100 PHE A CA 1
ATOM 810 C C . PHE A 1 100 ? 12.542 -4.030 -19.255 1.00 96.56 100 PHE A C 1
ATOM 812 O O . PHE A 1 100 ? 13.306 -4.585 -20.037 1.00 96.56 100 PHE A O 1
ATOM 819 N N . SER A 1 101 ? 11.229 -3.954 -19.470 1.00 97.38 101 SER A N 1
ATOM 820 C CA . SER A 1 101 ? 10.599 -4.494 -20.670 1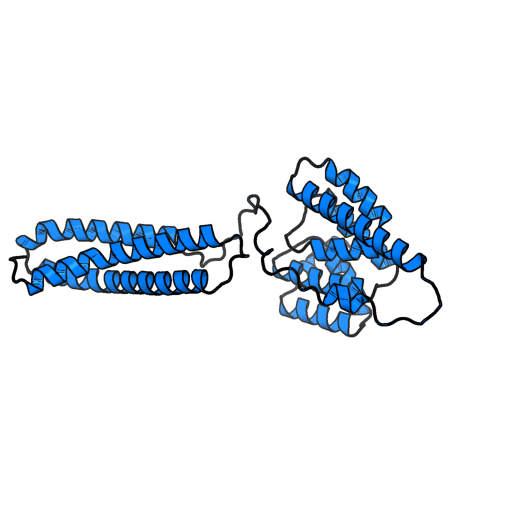.00 97.38 101 SER A CA 1
ATOM 821 C C . SER A 1 101 ? 9.280 -3.768 -20.971 1.00 97.38 101 SER A C 1
ATOM 823 O O . SER A 1 101 ? 8.214 -4.207 -20.521 1.00 97.38 101 SER A O 1
ATOM 825 N N . PRO A 1 102 ? 9.339 -2.630 -21.691 1.00 96.62 102 PRO A N 1
ATOM 826 C CA . PRO A 1 102 ? 8.162 -1.814 -21.976 1.00 96.62 102 PRO A CA 1
ATOM 827 C C . PRO A 1 102 ? 7.133 -2.565 -22.826 1.00 96.62 102 PRO A C 1
ATOM 829 O O . PRO A 1 102 ? 5.947 -2.513 -22.505 1.00 96.62 102 PRO A O 1
ATOM 832 N N . ASP A 1 103 ? 7.580 -3.325 -23.829 1.00 97.12 103 ASP A N 1
ATOM 833 C CA . ASP A 1 103 ? 6.705 -4.062 -24.751 1.00 97.12 103 ASP A CA 1
ATOM 834 C C . ASP A 1 103 ? 5.874 -5.112 -24.010 1.00 97.12 103 ASP A C 1
ATOM 836 O O . ASP A 1 103 ? 4.646 -5.097 -24.048 1.00 97.12 103 ASP A O 1
ATOM 840 N N . ARG A 1 104 ? 6.535 -5.949 -23.200 1.00 97.88 104 ARG A N 1
ATOM 841 C CA . ARG A 1 104 ? 5.869 -7.008 -22.425 1.00 97.88 104 ARG A CA 1
ATOM 842 C C . ARG A 1 104 ? 4.848 -6.448 -21.439 1.00 97.88 104 ARG A C 1
ATOM 844 O O . ARG A 1 104 ? 3.820 -7.074 -21.177 1.00 97.88 104 ARG A O 1
ATOM 851 N N . LEU A 1 105 ? 5.132 -5.283 -20.851 1.00 97.25 105 LEU A N 1
ATOM 852 C CA . LEU A 1 105 ? 4.188 -4.640 -19.943 1.00 97.25 105 LEU A CA 1
ATOM 853 C C . LEU A 1 105 ? 3.059 -3.918 -20.692 1.00 97.25 105 LEU A C 1
ATOM 855 O O . LEU A 1 105 ? 1.961 -3.826 -20.147 1.00 97.25 105 LEU A O 1
ATOM 859 N N . SER A 1 106 ? 3.303 -3.444 -21.916 1.00 97.25 106 SER A N 1
ATOM 860 C CA . SER A 1 106 ? 2.268 -2.920 -22.813 1.00 97.25 106 SER A CA 1
ATOM 861 C C . SER A 1 106 ? 1.238 -4.003 -23.134 1.00 97.25 106 SER A C 1
ATOM 863 O O . SER A 1 106 ? 0.048 -3.802 -22.885 1.00 97.25 106 SER A O 1
ATOM 865 N N . ASP A 1 107 ? 1.697 -5.185 -23.550 1.00 97.75 107 ASP A N 1
ATOM 866 C CA . ASP A 1 107 ? 0.833 -6.333 -23.854 1.00 97.75 107 ASP A CA 1
ATOM 867 C C . ASP A 1 107 ? 0.018 -6.759 -22.624 1.00 97.75 107 ASP A C 1
ATOM 869 O O . ASP A 1 107 ? -1.201 -6.931 -22.676 1.00 97.75 107 ASP A O 1
ATOM 873 N N . ALA A 1 108 ? 0.674 -6.855 -21.463 1.00 97.75 108 ALA A N 1
ATOM 874 C CA . ALA A 1 108 ? -0.004 -7.167 -20.208 1.00 97.75 108 ALA A CA 1
ATOM 875 C C . ALA A 1 108 ? -1.021 -6.088 -19.802 1.00 97.75 108 ALA A C 1
ATOM 877 O O . ALA A 1 108 ? -2.069 -6.409 -19.237 1.00 97.75 108 ALA A O 1
ATOM 878 N N . ALA A 1 109 ? -0.729 -4.811 -20.066 1.00 97.12 109 ALA A N 1
ATOM 879 C CA . ALA A 1 109 ? -1.660 -3.722 -19.807 1.00 97.12 109 ALA A CA 1
ATOM 880 C C . ALA A 1 109 ? -2.889 -3.822 -20.716 1.00 97.12 109 ALA A C 1
ATOM 882 O O . ALA A 1 109 ? -3.990 -3.659 -20.199 1.00 97.12 109 ALA A O 1
ATOM 883 N N . GLN A 1 110 ? -2.726 -4.150 -22.005 1.00 97.19 110 GLN A N 1
ATO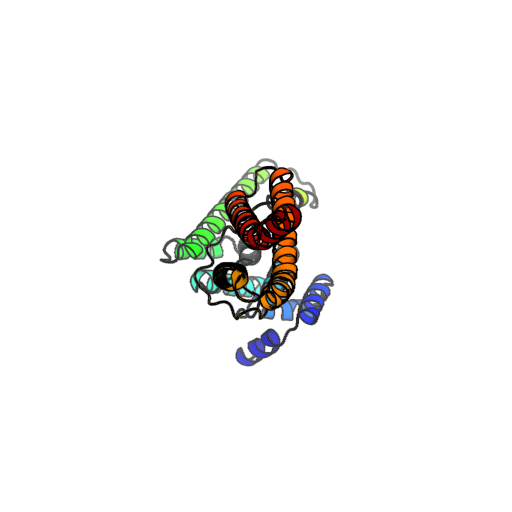M 884 C CA . GLN A 1 110 ? -3.837 -4.399 -22.939 1.00 97.19 110 GLN A CA 1
ATOM 885 C C . GLN A 1 110 ? -4.790 -5.470 -22.402 1.00 97.19 110 GLN A C 1
ATOM 887 O O . GLN A 1 110 ? -5.976 -5.203 -22.248 1.00 97.19 110 GLN A O 1
ATOM 892 N N . LEU A 1 111 ? -4.263 -6.618 -21.974 1.00 97.31 111 LEU A N 1
ATOM 893 C CA . LEU A 1 111 ? -5.078 -7.670 -21.350 1.00 97.31 111 LEU A CA 1
ATOM 894 C C . LEU A 1 111 ? -5.760 -7.201 -20.051 1.00 97.31 111 LEU A C 1
ATOM 896 O O . LEU A 1 111 ? -6.884 -7.587 -19.741 1.00 97.31 111 LEU A O 1
ATOM 900 N N . ALA A 1 112 ? -5.086 -6.354 -19.272 1.00 96.69 112 ALA A N 1
ATOM 901 C CA . ALA A 1 112 ? -5.613 -5.821 -18.021 1.00 96.69 112 ALA A CA 1
ATOM 902 C C . ALA A 1 112 ? -6.690 -4.727 -18.213 1.00 96.69 112 ALA A C 1
ATOM 904 O O . ALA A 1 112 ? -7.445 -4.462 -17.270 1.00 96.69 112 ALA A O 1
ATOM 905 N N . PHE A 1 113 ? -6.793 -4.102 -19.395 1.00 96.00 113 PHE A N 1
ATOM 906 C CA . PHE A 1 113 ? -7.870 -3.154 -19.719 1.00 96.00 113 PHE A CA 1
ATOM 907 C C . PHE A 1 113 ? -9.237 -3.829 -19.782 1.00 96.00 113 PHE A C 1
ATOM 909 O O . PHE A 1 113 ? -10.217 -3.224 -19.348 1.00 96.00 113 PHE A O 1
ATOM 916 N N . ASP A 1 114 ? -9.283 -5.081 -20.227 1.00 95.19 114 ASP A N 1
ATOM 917 C CA . ASP A 1 114 ? -10.520 -5.858 -20.348 1.00 95.19 114 ASP A CA 1
ATOM 918 C C . ASP A 1 114 ? -10.935 -6.522 -19.026 1.00 95.19 114 ASP A C 1
ATOM 920 O O . ASP A 1 114 ? -11.911 -7.262 -18.958 1.00 95.19 114 ASP A O 1
ATOM 924 N N . SER A 1 115 ? -10.210 -6.260 -17.933 1.00 96.00 115 SER A N 1
ATOM 925 C CA . SER A 1 115 ? -10.551 -6.814 -16.627 1.00 96.00 115 SER A CA 1
ATOM 926 C C . SER A 1 115 ? -11.871 -6.248 -16.098 1.00 96.00 115 SER A C 1
ATOM 928 O O . SER A 1 115 ? -12.040 -5.031 -16.004 1.00 96.00 115 SER A O 1
ATOM 930 N N . ASP A 1 116 ? -12.742 -7.112 -15.575 1.00 95.00 116 ASP A N 1
ATOM 931 C CA . ASP A 1 116 ? -13.970 -6.709 -14.868 1.00 95.00 116 ASP A CA 1
ATOM 932 C C . ASP A 1 116 ? -13.699 -5.846 -13.622 1.00 95.00 116 ASP A C 1
ATOM 934 O O . ASP A 1 116 ? -14.575 -5.140 -13.120 1.00 95.00 116 ASP A O 1
ATOM 938 N N . ARG A 1 117 ? -12.465 -5.857 -13.105 1.00 91.81 117 ARG A N 1
ATOM 939 C CA . ARG A 1 117 ? -12.094 -5.157 -11.873 1.00 91.81 117 ARG A CA 1
ATOM 940 C C . ARG A 1 117 ? -11.597 -3.742 -12.166 1.00 91.81 117 ARG A C 1
ATOM 942 O O . ARG A 1 117 ? -10.470 -3.548 -12.618 1.00 91.81 117 ARG A O 1
ATOM 949 N N . ASP A 1 118 ? -12.378 -2.739 -11.763 1.00 92.12 118 ASP A N 1
ATOM 950 C CA . ASP A 1 118 ? -12.079 -1.309 -11.966 1.00 92.12 118 ASP A CA 1
ATOM 951 C C . ASP A 1 118 ? -10.657 -0.897 -11.578 1.00 92.12 118 ASP A C 1
ATOM 953 O O . ASP A 1 118 ? -10.022 -0.079 -12.242 1.00 92.12 118 ASP A O 1
ATOM 957 N N . TYR A 1 119 ? -10.148 -1.422 -10.461 1.00 88.00 119 TYR A N 1
ATOM 958 C CA . TYR A 1 119 ? -8.823 -1.038 -9.993 1.00 88.00 119 TYR A CA 1
ATOM 959 C C . TYR A 1 119 ? -7.719 -1.531 -10.927 1.00 88.00 119 TYR A C 1
ATOM 961 O O . TYR A 1 119 ? -6.742 -0.814 -11.101 1.00 88.00 119 TYR A O 1
ATOM 969 N N . ILE A 1 120 ? -7.881 -2.691 -11.560 1.00 94.12 120 ILE A N 1
ATOM 970 C CA . ILE A 1 120 ? -6.906 -3.241 -12.505 1.00 94.12 120 ILE A CA 1
ATOM 971 C C . ILE A 1 120 ? -6.884 -2.399 -13.766 1.00 94.12 120 ILE A C 1
ATOM 973 O O . ILE A 1 120 ? -5.807 -1.947 -14.154 1.00 94.12 120 ILE A O 1
ATOM 977 N N . ARG A 1 121 ? -8.063 -2.062 -14.306 1.00 95.56 121 ARG A N 1
ATOM 978 C CA . ARG A 1 121 ? -8.186 -1.153 -15.454 1.00 95.56 121 ARG A CA 1
ATOM 979 C C . ARG A 1 121 ? -7.494 0.186 -15.200 1.00 95.56 121 ARG A C 1
ATOM 981 O O . ARG A 1 121 ? -6.780 0.681 -16.063 1.00 95.56 121 ARG A O 1
ATOM 988 N N . ARG A 1 122 ? -7.609 0.750 -13.989 1.00 93.56 122 ARG A N 1
ATOM 989 C CA . ARG A 1 122 ? -6.882 1.984 -13.617 1.00 93.56 122 ARG A CA 1
ATOM 990 C C . ARG A 1 122 ? -5.360 1.817 -13.618 1.00 93.56 122 ARG A C 1
ATOM 992 O O . ARG A 1 122 ? -4.647 2.745 -13.995 1.00 93.56 122 ARG A O 1
ATOM 999 N N . TYR A 1 123 ? -4.842 0.672 -13.174 1.00 95.12 123 TYR A N 1
ATOM 1000 C CA . TYR A 1 123 ? -3.403 0.403 -13.235 1.00 95.12 123 TYR A CA 1
ATOM 1001 C C . TYR A 1 123 ? -2.931 0.163 -14.675 1.00 95.12 123 TYR A C 1
ATOM 1003 O O . TYR A 1 123 ? -1.880 0.685 -15.037 1.00 95.12 123 TYR A O 1
ATOM 1011 N N . ALA A 1 124 ? -3.719 -0.529 -15.502 1.00 96.19 124 ALA A N 1
ATOM 1012 C CA . ALA A 1 124 ? -3.461 -0.693 -16.934 1.00 96.19 124 ALA A CA 1
ATOM 1013 C C . ALA A 1 124 ? -3.411 0.661 -17.664 1.00 96.19 124 ALA A C 1
ATOM 1015 O O . ALA A 1 124 ? -2.433 0.964 -18.347 1.00 96.19 124 ALA A O 1
ATOM 1016 N N . GLN A 1 125 ? -4.392 1.535 -17.411 1.00 96.25 125 GLN A N 1
ATOM 1017 C CA . GLN A 1 125 ? -4.416 2.922 -17.897 1.00 96.25 125 GLN A CA 1
ATOM 1018 C C . GLN A 1 125 ? -3.162 3.699 -17.492 1.00 96.25 125 GLN A C 1
ATOM 1020 O O . GLN A 1 125 ? -2.563 4.395 -18.312 1.00 96.25 125 GLN A O 1
ATOM 1025 N N . TRP A 1 126 ? -2.748 3.576 -16.229 1.00 95.81 126 TRP A N 1
ATOM 1026 C CA . TRP A 1 126 ? -1.540 4.231 -15.735 1.00 95.81 126 TRP A CA 1
ATOM 1027 C C . TRP A 1 126 ? -0.272 3.717 -16.434 1.00 95.81 126 TRP A C 1
ATOM 1029 O O . TRP A 1 126 ? 0.594 4.526 -16.774 1.00 95.81 126 TRP A O 1
ATOM 1039 N N . VAL A 1 127 ? -0.166 2.404 -16.681 1.00 96.19 127 VAL A N 1
ATOM 1040 C CA . VAL A 1 127 ? 0.953 1.811 -17.433 1.00 96.19 127 VAL A CA 1
ATOM 1041 C C . VAL A 1 127 ? 0.978 2.347 -18.862 1.00 96.19 127 VAL A C 1
ATOM 1043 O O . VAL A 1 127 ? 2.003 2.878 -19.283 1.00 96.19 127 VAL A O 1
ATOM 1046 N N . HIS A 1 128 ? -0.153 2.296 -19.568 1.00 95.19 128 HIS A N 1
ATOM 1047 C CA . HIS A 1 128 ? -0.272 2.788 -20.942 1.00 95.19 128 HIS A CA 1
ATOM 1048 C C . HIS A 1 128 ? 0.115 4.273 -21.056 1.00 95.19 128 HIS A C 1
ATOM 1050 O O . HIS A 1 128 ? 0.908 4.659 -21.911 1.00 95.19 128 HIS A O 1
ATOM 1056 N N . HIS A 1 129 ? -0.365 5.115 -20.134 1.00 94.62 129 HIS A N 1
ATOM 1057 C CA . HIS A 1 129 ? 0.017 6.528 -20.093 1.00 94.62 129 HIS A CA 1
ATOM 1058 C C . HIS A 1 129 ? 1.523 6.730 -19.840 1.00 94.62 129 HIS A C 1
ATOM 1060 O O . HIS A 1 129 ? 2.150 7.592 -20.459 1.00 94.62 129 HIS A O 1
ATOM 1066 N N . SER A 1 130 ? 2.113 5.927 -18.952 1.00 93.75 130 SER A N 1
ATOM 1067 C CA . SER A 1 130 ? 3.539 6.010 -18.610 1.00 93.75 130 SER A CA 1
ATOM 1068 C C . SER A 1 130 ? 4.445 5.592 -19.776 1.00 93.75 130 SER A C 1
ATOM 1070 O O . SER A 1 130 ? 5.470 6.236 -20.009 1.00 93.75 130 SER A O 1
ATOM 1072 N N . LEU A 1 131 ? 4.053 4.559 -20.530 1.00 93.56 131 LEU A N 1
ATOM 1073 C CA . LEU A 1 131 ? 4.750 4.102 -21.739 1.00 93.56 131 LEU A CA 1
ATOM 1074 C C . LEU A 1 131 ? 4.747 5.186 -22.824 1.00 93.56 131 LEU A C 1
ATOM 1076 O O . LEU A 1 131 ? 5.812 5.590 -23.290 1.00 93.56 131 LEU A O 1
ATOM 1080 N N . ASN A 1 132 ? 3.576 5.752 -23.128 1.00 91.12 132 ASN A N 1
ATOM 1081 C CA . ASN A 1 132 ? 3.447 6.816 -24.132 1.00 91.12 132 ASN A CA 1
ATOM 1082 C C . ASN A 1 132 ? 4.230 8.079 -23.749 1.00 91.12 132 ASN A C 1
ATOM 1084 O O . ASN A 1 132 ? 4.830 8.738 -24.599 1.00 91.12 132 ASN A O 1
ATOM 1088 N N . SER A 1 133 ? 4.270 8.401 -22.453 1.00 86.69 133 SER A N 1
ATOM 1089 C CA . SER A 1 133 ? 5.043 9.541 -21.949 1.00 86.69 133 SER A CA 1
ATOM 1090 C C . SER A 1 133 ? 6.550 9.322 -22.089 1.00 86.69 133 SER A C 1
ATOM 1092 O O . SER A 1 133 ? 7.277 10.261 -22.391 1.00 86.69 133 SER A O 1
ATOM 1094 N N . THR A 1 134 ? 7.022 8.089 -21.892 1.00 75.25 134 THR A N 1
ATOM 1095 C CA . THR A 1 134 ? 8.450 7.753 -21.996 1.00 75.25 134 THR A CA 1
ATOM 1096 C C . THR A 1 134 ? 8.908 7.791 -23.454 1.00 75.25 134 THR A C 1
ATOM 1098 O O . THR A 1 134 ? 9.920 8.417 -23.756 1.00 75.25 134 THR A O 1
ATOM 1101 N N . HIS A 1 135 ? 8.106 7.237 -24.366 1.00 66.00 135 HIS A N 1
ATOM 1102 C CA . HIS A 1 135 ? 8.381 7.263 -25.805 1.00 66.00 135 HIS A CA 1
ATOM 1103 C C . HIS A 1 135 ? 8.423 8.694 -26.371 1.00 66.00 135 HIS A C 1
ATOM 1105 O O . HIS A 1 135 ? 9.255 9.021 -27.212 1.00 66.00 135 HIS A O 1
ATOM 1111 N N . THR A 1 136 ? 7.566 9.586 -25.862 1.00 60.22 136 THR A N 1
ATOM 1112 C CA . THR A 1 136 ? 7.558 11.002 -26.271 1.00 60.22 136 THR A CA 1
ATOM 1113 C C . THR A 1 136 ? 8.859 11.720 -25.885 1.00 60.22 136 THR A C 1
ATOM 1115 O O . THR A 1 136 ? 9.335 12.569 -26.633 1.00 60.22 136 THR A O 1
ATOM 1118 N N . ILE A 1 137 ? 9.453 11.375 -24.737 1.00 58.22 137 ILE A N 1
ATOM 1119 C CA . ILE A 1 137 ? 10.717 11.970 -24.274 1.00 58.22 137 ILE A CA 1
ATOM 1120 C C . ILE A 1 137 ? 11.893 11.434 -25.100 1.00 58.22 137 ILE A C 1
ATOM 1122 O O . ILE A 1 137 ? 12.749 12.206 -25.517 1.00 58.22 137 ILE A O 1
ATOM 1126 N N . GLU A 1 138 ? 11.899 10.139 -25.413 1.00 56.94 138 GLU A N 1
ATOM 1127 C CA . GLU A 1 138 ? 12.962 9.523 -26.214 1.00 56.94 138 GLU A CA 1
ATOM 1128 C C . GLU A 1 138 ? 12.970 10.024 -27.674 1.00 56.94 138 GLU A C 1
ATOM 1130 O O . GLU A 1 138 ? 14.036 10.249 -28.248 1.00 56.94 138 GLU A O 1
ATOM 1135 N N . ILE A 1 139 ? 11.797 10.300 -28.263 1.00 55.59 139 ILE A N 1
ATOM 1136 C CA . ILE A 1 139 ? 11.696 10.946 -29.587 1.00 55.59 139 ILE A CA 1
ATOM 1137 C C . ILE A 1 139 ? 12.179 12.403 -29.540 1.00 55.59 139 ILE A C 1
ATOM 1139 O O . ILE A 1 139 ? 12.860 12.849 -30.465 1.00 55.59 139 ILE A O 1
ATOM 1143 N N . ALA A 1 140 ? 11.853 13.148 -28.479 1.00 45.88 140 ALA A N 1
ATOM 1144 C CA . ALA A 1 140 ? 12.295 14.535 -28.331 1.00 45.88 140 ALA A CA 1
ATOM 1145 C C . ALA A 1 140 ? 13.827 14.646 -28.190 1.00 45.88 140 ALA A C 1
ATOM 1147 O O . ALA A 1 140 ? 14.421 15.557 -28.767 1.00 45.88 140 ALA A O 1
ATOM 1148 N N . ASP A 1 141 ? 14.467 13.690 -27.509 1.00 44.75 141 ASP A N 1
ATOM 1149 C CA . ASP A 1 141 ? 15.926 13.646 -27.335 1.00 44.75 141 ASP A CA 1
ATOM 1150 C C . ASP A 1 141 ? 16.668 13.145 -28.596 1.00 44.75 141 ASP A C 1
ATOM 1152 O O . ASP A 1 141 ? 17.811 13.539 -28.850 1.00 44.75 141 ASP A O 1
ATOM 1156 N N . ASN A 1 142 ? 16.021 12.343 -29.452 1.00 44.72 142 ASN A N 1
ATOM 1157 C CA . ASN A 1 142 ? 16.609 11.876 -30.718 1.00 44.72 142 ASN A CA 1
ATOM 1158 C C . ASN A 1 142 ? 16.713 12.966 -31.804 1.00 44.72 142 ASN A C 1
ATOM 1160 O O . ASN A 1 142 ? 17.514 12.825 -32.729 1.00 44.72 142 ASN A O 1
ATOM 1164 N N . HIS A 1 143 ? 15.980 14.079 -31.691 1.00 44.62 143 HIS A N 1
ATOM 1165 C CA . HIS A 1 143 ? 16.114 15.214 -32.616 1.00 44.62 143 HIS A CA 1
ATOM 1166 C C . HIS A 1 143 ? 17.258 16.186 -32.259 1.00 44.62 143 HIS A C 1
ATOM 1168 O O . HIS A 1 143 ? 17.506 17.124 -33.018 1.00 44.62 143 HIS A O 1
ATOM 1174 N N . SER A 1 144 ? 18.003 15.960 -31.165 1.00 46.53 144 SER A N 1
ATOM 1175 C CA . SER A 1 144 ? 19.152 16.800 -30.779 1.00 46.53 144 SER A CA 1
ATOM 1176 C C . SER A 1 144 ? 20.404 16.006 -30.372 1.00 46.53 144 SER A C 1
ATOM 1178 O O . SER A 1 144 ? 21.069 16.329 -29.385 1.00 46.53 144 SER A O 1
ATOM 1180 N N . MET A 1 145 ? 20.775 14.964 -31.119 1.00 36.66 145 MET A N 1
ATOM 1181 C CA . MET A 1 145 ? 22.008 14.222 -30.831 1.00 36.66 145 MET A CA 1
ATOM 1182 C C . MET A 1 145 ? 23.260 14.881 -31.435 1.00 36.66 145 MET A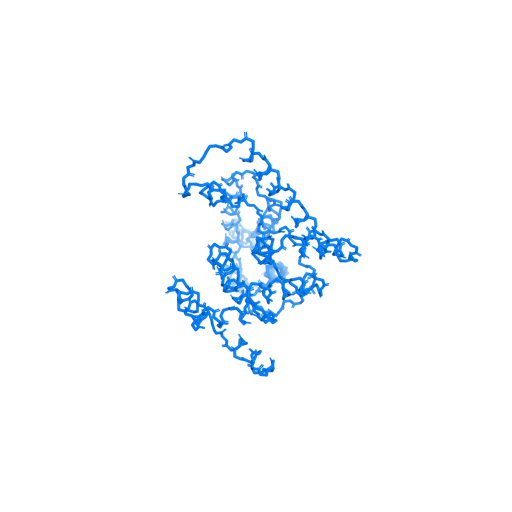 C 1
ATOM 1184 O O . MET A 1 145 ? 23.708 14.528 -32.522 1.00 36.66 145 MET A O 1
ATOM 1188 N N . HIS A 1 146 ? 23.904 15.760 -30.661 1.00 36.00 146 HIS A N 1
ATOM 1189 C CA . HIS A 1 146 ? 25.369 15.798 -30.597 1.00 36.00 146 HIS A CA 1
ATOM 1190 C C . HIS A 1 146 ? 25.817 15.158 -29.278 1.00 36.00 146 HIS A C 1
ATOM 1192 O O . HIS A 1 146 ? 25.335 15.510 -28.204 1.00 36.00 146 HIS A O 1
ATOM 1198 N N . ARG A 1 147 ? 26.749 14.202 -29.387 1.00 52.50 147 ARG A N 1
ATOM 1199 C CA . ARG A 1 147 ? 27.449 13.512 -28.291 1.00 52.50 147 ARG A CA 1
ATOM 1200 C C . ARG A 1 147 ? 27.777 14.453 -27.123 1.00 52.50 147 ARG A C 1
ATOM 1202 O O . ARG A 1 147 ? 28.644 15.309 -27.261 1.00 52.50 147 ARG A O 1
ATOM 1209 N N . SER A 1 148 ? 27.234 14.178 -25.942 1.00 40.25 148 SER A N 1
ATOM 1210 C CA . SER A 1 148 ? 27.971 14.401 -24.698 1.00 40.25 148 SER A CA 1
ATOM 1211 C C . SER A 1 148 ? 27.513 13.429 -23.617 1.00 40.25 148 SER A C 1
ATOM 1213 O O . SER A 1 148 ? 26.346 13.049 -23.548 1.00 40.25 148 SER A O 1
ATOM 1215 N N . GLY A 1 149 ? 28.496 12.972 -22.846 1.00 39.97 149 GLY A N 1
ATOM 1216 C CA . GLY A 1 149 ? 28.422 11.877 -21.891 1.00 39.97 149 GLY A CA 1
ATOM 1217 C C . GLY A 1 149 ? 27.400 12.080 -20.776 1.00 39.97 149 GLY A C 1
ATOM 1218 O O . GLY A 1 149 ? 26.972 13.187 -20.457 1.00 39.97 149 GLY A O 1
ATOM 1219 N N . GLY A 1 150 ? 27.006 10.947 -20.201 1.00 47.84 150 GLY A N 1
ATOM 1220 C CA . GLY A 1 150 ? 25.928 10.836 -19.235 1.00 47.84 150 GLY A CA 1
ATOM 1221 C C . GLY A 1 150 ? 26.110 11.640 -17.950 1.00 47.84 150 GLY A C 1
ATOM 1222 O O . GLY A 1 150 ? 27.201 12.054 -17.571 1.00 47.84 150 GLY A O 1
ATOM 1223 N N . GLY A 1 151 ? 24.993 11.787 -17.236 1.00 42.38 151 GLY A N 1
ATOM 1224 C CA . GLY A 1 151 ? 25.025 12.090 -15.806 1.00 42.38 151 GLY A CA 1
ATOM 1225 C C . GLY A 1 151 ? 24.002 13.092 -15.278 1.00 42.38 151 GLY A C 1
ATOM 1226 O O . GLY A 1 151 ? 23.893 13.203 -14.061 1.00 42.38 151 GLY A O 1
ATOM 1227 N N . GLN A 1 152 ? 23.231 13.801 -16.114 1.00 42.75 152 GLN A N 1
ATOM 1228 C CA . GLN A 1 152 ? 22.388 14.908 -15.612 1.00 42.75 152 GLN A CA 1
ATOM 1229 C C . GLN A 1 152 ? 20.859 14.726 -15.675 1.00 42.75 152 GLN A C 1
ATOM 1231 O O . GLN A 1 152 ? 20.160 15.334 -14.863 1.00 42.75 152 GLN A O 1
ATOM 1236 N N . PHE A 1 153 ? 20.296 13.876 -16.541 1.00 46.34 153 PHE A N 1
ATOM 1237 C CA . PHE A 1 153 ? 18.871 14.027 -16.894 1.00 46.34 153 PHE A CA 1
ATOM 1238 C C . PHE A 1 153 ? 17.834 13.407 -15.935 1.00 46.34 153 PHE A C 1
ATOM 1240 O O . PHE A 1 153 ? 16.732 13.937 -15.798 1.00 46.34 153 PHE A O 1
ATOM 1247 N N . PHE A 1 154 ? 18.162 12.371 -15.152 1.00 46.53 154 PHE A N 1
ATOM 1248 C CA . PHE A 1 154 ? 17.183 11.783 -14.212 1.00 46.53 154 PHE A CA 1
ATOM 1249 C C . PHE A 1 154 ? 16.999 12.567 -12.903 1.00 46.53 154 PHE A C 1
ATOM 1251 O O . PHE A 1 154 ? 16.107 12.247 -12.108 1.00 46.53 154 PHE A O 1
ATOM 1258 N N . ARG A 1 155 ? 17.768 13.644 -12.689 1.00 40.84 155 ARG A N 1
ATOM 1259 C CA . ARG A 1 155 ? 17.556 14.551 -11.549 1.00 40.84 155 ARG A CA 1
ATOM 1260 C C . ARG A 1 155 ? 16.218 15.301 -11.658 1.00 40.84 155 ARG A C 1
ATOM 1262 O O . ARG A 1 155 ? 15.664 15.682 -10.630 1.00 40.84 155 ARG A O 1
ATOM 1269 N N . LEU A 1 156 ? 15.649 15.434 -12.862 1.00 42.31 156 LEU A N 1
ATOM 1270 C CA . LEU A 1 156 ? 14.351 16.088 -13.102 1.00 42.31 156 LEU A CA 1
ATOM 1271 C C . LEU A 1 156 ? 13.127 15.190 -12.836 1.00 42.31 156 LEU A C 1
ATOM 1273 O O . LEU A 1 156 ? 12.075 15.700 -12.458 1.00 42.31 156 LEU A O 1
ATOM 1277 N N . LEU A 1 157 ? 13.259 13.860 -12.925 1.00 45.97 157 LEU A N 1
ATOM 1278 C CA . LEU A 1 157 ? 12.174 12.925 -12.575 1.00 45.97 157 LEU A CA 1
ATOM 1279 C C . LEU A 1 157 ? 12.184 12.519 -11.091 1.00 45.97 157 LEU A C 1
ATOM 1281 O O . LEU A 1 157 ? 11.149 12.130 -10.557 1.00 45.97 157 LEU A O 1
ATOM 1285 N N . ALA A 1 158 ? 13.326 12.635 -10.404 1.00 40.78 158 ALA A N 1
ATOM 1286 C CA . ALA A 1 158 ? 13.431 12.395 -8.960 1.00 40.78 158 ALA A CA 1
ATOM 1287 C C . ALA A 1 158 ? 13.142 13.644 -8.095 1.00 40.78 158 ALA A C 1
ATOM 1289 O O . ALA A 1 158 ? 12.931 13.502 -6.893 1.00 40.78 158 ALA A O 1
ATOM 1290 N N . SER A 1 159 ? 13.126 14.850 -8.683 1.00 37.59 159 SER A N 1
ATOM 1291 C CA . SER A 1 159 ? 12.842 16.122 -7.985 1.00 37.59 159 SER A CA 1
ATOM 1292 C C . SER A 1 159 ? 11.380 16.561 -8.048 1.00 37.59 159 SER A C 1
ATOM 1294 O O . SER A 1 159 ? 10.965 17.414 -7.263 1.00 37.59 159 SER A O 1
ATOM 1296 N N . ARG A 1 160 ? 10.555 15.935 -8.894 1.00 41.88 160 ARG A N 1
ATOM 1297 C CA . ARG A 1 160 ? 9.103 16.006 -8.733 1.00 41.88 160 ARG A CA 1
ATOM 1298 C C . ARG A 1 160 ? 8.696 14.987 -7.680 1.00 41.88 160 ARG A C 1
ATOM 1300 O O . ARG A 1 160 ? 8.345 13.850 -7.989 1.00 41.88 160 ARG A O 1
ATOM 1307 N N . SER A 1 161 ? 8.777 15.409 -6.417 1.00 41.16 161 SER A N 1
ATOM 1308 C CA . SER A 1 161 ? 8.006 14.804 -5.331 1.00 41.16 161 SER A CA 1
ATOM 1309 C C . SER A 1 161 ? 6.612 14.461 -5.864 1.00 41.16 161 SER A C 1
ATOM 1311 O O . SER A 1 161 ? 6.040 15.292 -6.579 1.00 41.16 161 SER A O 1
ATOM 1313 N N . PRO A 1 162 ? 6.052 13.271 -5.567 1.00 45.28 162 PRO A N 1
ATOM 1314 C CA . PRO A 1 162 ? 4.661 13.023 -5.913 1.00 45.28 162 PRO A CA 1
ATOM 1315 C C . PRO A 1 162 ? 3.846 14.194 -5.350 1.00 45.28 162 PRO A C 1
ATOM 1317 O O . PRO A 1 162 ? 4.140 14.617 -4.223 1.00 45.28 162 PRO A O 1
ATOM 1320 N N . PRO A 1 163 ? 2.906 14.768 -6.122 1.00 40.44 163 PRO A N 1
ATOM 1321 C CA . PRO A 1 163 ? 2.118 15.890 -5.642 1.00 40.44 163 PRO A CA 1
ATOM 1322 C C . PRO A 1 163 ? 1.552 15.522 -4.261 1.00 40.44 163 PRO A C 1
ATOM 1324 O O . PRO A 1 163 ? 1.053 14.400 -4.092 1.00 40.44 163 PRO A O 1
ATOM 1327 N N . PRO A 1 164 ? 1.702 16.393 -3.247 1.00 39.62 164 PRO A N 1
ATOM 1328 C CA . PRO A 1 164 ? 1.125 16.137 -1.937 1.00 39.62 164 PRO A CA 1
ATOM 1329 C C . PRO A 1 164 ? -0.391 16.024 -2.140 1.00 39.62 164 PRO A C 1
ATOM 1331 O O . PRO A 1 164 ? -1.010 16.965 -2.623 1.00 39.62 164 PRO A O 1
ATOM 1334 N N . GLY A 1 165 ? -0.950 14.830 -1.911 1.00 44.03 165 GLY A N 1
ATOM 1335 C CA . GLY A 1 165 ? -2.392 14.591 -2.058 1.00 44.03 165 GLY A CA 1
ATOM 1336 C C . GLY A 1 165 ? -2.828 13.175 -2.447 1.00 44.03 165 GLY A C 1
ATOM 1337 O O . GLY A 1 165 ? -3.990 12.827 -2.269 1.00 44.03 165 GLY A O 1
ATOM 1338 N N . ASP A 1 166 ? -1.934 12.295 -2.903 1.00 46.72 166 ASP A N 1
ATOM 1339 C CA . ASP A 1 166 ? -2.349 11.002 -3.489 1.00 46.72 166 ASP A CA 1
ATOM 1340 C C . ASP A 1 166 ? -2.377 9.823 -2.483 1.00 46.72 166 ASP A C 1
ATOM 1342 O O . ASP A 1 166 ? -2.114 8.671 -2.831 1.00 46.72 166 ASP A O 1
ATOM 1346 N N . ARG A 1 167 ? -2.679 10.097 -1.202 1.00 45.19 167 ARG A N 1
ATOM 1347 C CA . ARG A 1 167 ? -2.627 9.101 -0.105 1.00 45.19 167 ARG A CA 1
ATOM 1348 C C . ARG A 1 167 ? -3.922 8.307 0.122 1.00 45.19 167 ARG A C 1
ATOM 1350 O O . ARG A 1 167 ? -3.942 7.458 1.003 1.00 45.19 167 ARG A O 1
ATOM 1357 N N . TYR A 1 168 ? -4.982 8.575 -0.643 1.00 45.69 168 TYR A N 1
ATOM 1358 C CA . TYR A 1 168 ? -6.303 7.957 -0.436 1.00 45.69 168 TYR A CA 1
ATOM 1359 C C . TYR A 1 168 ? -7.079 7.664 -1.730 1.00 45.69 168 TYR A C 1
ATOM 1361 O O . TYR A 1 168 ? -8.284 7.425 -1.706 1.00 45.69 168 TYR A O 1
ATOM 1369 N N . ARG A 1 169 ? -6.420 7.664 -2.892 1.00 45.47 169 ARG A N 1
ATOM 1370 C CA . ARG A 1 169 ? -7.111 7.556 -4.190 1.00 45.47 169 ARG A CA 1
ATOM 1371 C C . ARG A 1 169 ? -7.408 6.121 -4.644 1.00 45.47 169 ARG A C 1
ATOM 1373 O O . ARG A 1 169 ? -7.656 5.889 -5.826 1.00 45.47 169 ARG A O 1
ATOM 1380 N N . TYR A 1 170 ? -7.410 5.158 -3.723 1.00 41.31 170 TYR A N 1
ATOM 1381 C CA . TYR A 1 170 ? -7.829 3.786 -4.000 1.00 41.31 170 TYR A CA 1
ATOM 1382 C C . TYR A 1 170 ? -9.072 3.447 -3.174 1.00 41.31 170 TYR A C 1
ATOM 1384 O O . TYR A 1 170 ? -9.045 3.594 -1.953 1.00 41.31 170 TYR A O 1
ATOM 1392 N N . PRO A 1 171 ? -10.148 2.935 -3.798 1.00 39.28 171 PRO A N 1
ATOM 1393 C CA . PRO A 1 171 ? -11.201 2.275 -3.055 1.00 39.28 171 PRO A CA 1
ATOM 1394 C C . PRO A 1 171 ? -10.563 1.053 -2.403 1.00 39.28 171 PRO A C 1
ATOM 1396 O O . PRO A 1 171 ? -10.140 0.119 -3.088 1.00 39.28 171 PRO A O 1
ATOM 1399 N N . THR A 1 172 ? -10.488 1.055 -1.078 1.00 42.94 172 THR A N 1
ATOM 1400 C CA . THR A 1 172 ? -10.302 -0.154 -0.282 1.00 42.94 172 THR A CA 1
ATOM 1401 C C . THR A 1 172 ? -11.562 -1.004 -0.441 1.00 42.94 172 THR A C 1
ATOM 1403 O O . THR A 1 172 ? -12.428 -1.075 0.430 1.00 42.94 172 THR A O 1
ATOM 1406 N N . GLY A 1 173 ? -11.686 -1.644 -1.609 1.00 39.66 173 GLY A N 1
ATOM 1407 C CA . GLY A 1 173 ? -12.561 -2.791 -1.792 1.00 39.66 173 GLY A CA 1
ATOM 1408 C C . GLY A 1 173 ? -12.271 -3.763 -0.655 1.00 39.66 173 GLY A C 1
ATOM 1409 O O . GLY A 1 173 ? -11.108 -3.984 -0.320 1.00 39.66 173 GLY A O 1
ATOM 1410 N N . ARG A 1 174 ? -13.341 -4.216 -0.004 1.00 38.88 174 ARG A N 1
ATOM 1411 C CA . ARG A 1 174 ? -13.399 -4.845 1.321 1.00 38.88 174 ARG A CA 1
ATOM 1412 C C . ARG A 1 174 ? -12.453 -6.047 1.478 1.00 38.88 174 ARG A C 1
ATOM 1414 O O . ARG A 1 174 ? -12.894 -7.184 1.558 1.00 38.88 174 ARG A O 1
ATOM 1421 N N . CYS A 1 175 ? -11.158 -5.807 1.619 1.00 41.50 175 CYS A N 1
ATOM 1422 C CA . CYS A 1 175 ? -10.285 -6.685 2.375 1.00 41.50 175 CYS A CA 1
ATOM 1423 C C . CYS A 1 175 ? -10.657 -6.447 3.831 1.00 41.50 175 CYS A C 1
ATOM 1425 O O . CYS A 1 175 ? -10.360 -5.382 4.371 1.00 41.50 175 CYS A O 1
ATOM 1427 N N . THR A 1 176 ? -11.358 -7.400 4.445 1.00 42.53 176 THR A N 1
ATOM 1428 C CA . THR A 1 176 ? -11.556 -7.434 5.895 1.00 42.53 176 THR A CA 1
ATOM 1429 C C . THR A 1 176 ? -10.201 -7.207 6.560 1.00 42.53 176 THR A C 1
ATOM 1431 O O . THR A 1 176 ? -9.322 -8.067 6.443 1.00 42.53 176 THR A O 1
ATOM 1434 N N . PRO A 1 177 ? -9.975 -6.049 7.201 1.00 41.34 177 PRO A N 1
ATOM 1435 C CA . PRO A 1 177 ? -8.704 -5.799 7.838 1.00 41.34 177 PRO A CA 1
ATOM 1436 C C . PRO A 1 177 ? -8.598 -6.780 8.999 1.00 41.34 177 PRO A C 1
ATOM 1438 O O . PRO A 1 177 ? -9.480 -6.829 9.859 1.00 41.34 177 PRO A O 1
ATOM 1441 N N . SER A 1 178 ? -7.509 -7.551 9.024 1.00 44.94 178 SER A N 1
ATOM 1442 C CA . SER A 1 178 ? -6.992 -8.103 10.271 1.00 44.94 178 SER A CA 1
ATOM 1443 C C . SER A 1 178 ? -6.946 -6.945 11.263 1.00 44.94 178 SER A C 1
ATOM 1445 O O . SER A 1 178 ? -6.184 -5.992 11.082 1.00 44.94 178 SER A O 1
ATOM 1447 N N . ARG A 1 179 ? -7.873 -6.985 12.223 1.00 37.81 179 ARG A N 1
ATOM 1448 C CA . ARG A 1 179 ? -8.146 -5.929 13.192 1.00 37.81 179 ARG A CA 1
ATOM 1449 C C . ARG A 1 179 ? -6.843 -5.541 13.878 1.00 37.81 179 ARG A C 1
ATOM 1451 O O . ARG A 1 179 ? -6.278 -6.324 14.632 1.00 37.81 179 ARG A O 1
ATOM 1458 N N . TYR A 1 180 ? -6.405 -4.309 13.655 1.00 41.91 180 TYR A N 1
ATOM 1459 C CA . TYR A 1 180 ? -5.564 -3.635 14.630 1.00 41.91 180 TYR A CA 1
ATOM 1460 C C . TYR A 1 180 ? -6.358 -3.551 15.948 1.00 41.91 180 TYR A C 1
ATOM 1462 O O . TYR A 1 180 ? -7.503 -3.091 15.921 1.00 41.91 180 TYR A O 1
ATOM 1470 N N . PRO A 1 181 ? -5.797 -3.974 17.093 1.00 40.53 181 PRO A N 1
ATOM 1471 C CA . PRO A 1 181 ? -6.537 -4.094 18.351 1.00 40.53 181 PRO A CA 1
ATOM 1472 C C . PRO A 1 181 ? -6.856 -2.756 19.039 1.00 40.53 181 PRO A C 1
ATOM 1474 O O . PRO A 1 181 ? -7.418 -2.760 20.125 1.00 40.53 181 PRO A O 1
ATOM 1477 N N . MET A 1 182 ? -6.557 -1.603 18.430 1.00 37.25 182 MET A N 1
ATOM 1478 C CA . MET A 1 182 ? -6.861 -0.290 19.020 1.00 37.25 182 MET A CA 1
ATOM 1479 C C . MET A 1 182 ? -7.586 0.663 18.068 1.00 37.25 182 MET A C 1
ATOM 1481 O O . MET A 1 182 ? -7.411 1.875 18.132 1.00 37.25 182 MET A O 1
ATOM 1485 N N . GLN A 1 183 ? -8.448 0.146 17.191 1.00 45.97 183 GLN A N 1
ATOM 1486 C CA . GLN A 1 183 ? -9.495 0.986 16.608 1.00 45.97 183 GLN A CA 1
ATOM 1487 C C . GLN A 1 183 ? -10.703 0.972 17.551 1.00 45.97 183 GLN A C 1
ATOM 1489 O O . GLN A 1 183 ? -11.749 0.402 17.240 1.00 45.97 183 GLN A O 1
ATOM 1494 N N . PHE A 1 184 ? -10.543 1.577 18.732 1.00 50.84 184 PHE A N 1
ATOM 1495 C CA . PHE A 1 184 ? -11.680 1.992 19.548 1.00 50.84 184 PHE A CA 1
ATOM 1496 C C . PHE A 1 184 ? -12.458 2.974 18.667 1.00 50.84 184 PHE A C 1
ATOM 1498 O O . PHE A 1 184 ? -12.014 4.098 18.431 1.00 50.84 184 PHE A O 1
ATOM 1505 N N . ARG A 1 185 ? -13.515 2.493 17.999 1.00 69.00 185 ARG A N 1
ATOM 1506 C CA . ARG A 1 185 ? -14.181 3.270 16.954 1.00 69.00 185 ARG A CA 1
ATOM 1507 C C . ARG A 1 185 ? -14.675 4.558 17.596 1.00 69.00 185 ARG A C 1
ATOM 1509 O O . ARG A 1 185 ? -15.414 4.502 18.571 1.00 69.00 185 ARG A O 1
ATOM 1516 N N . LEU A 1 186 ? -14.329 5.704 17.015 1.00 69.25 186 LEU A N 1
ATOM 1517 C CA . LEU A 1 186 ? -14.897 6.998 17.400 1.00 69.25 186 LEU A CA 1
ATOM 1518 C C . LEU A 1 186 ? -16.432 6.914 17.506 1.00 69.25 186 LEU A C 1
ATOM 1520 O O . LEU A 1 186 ? -17.024 7.513 18.390 1.00 69.25 186 LEU A O 1
ATOM 1524 N N . SER A 1 187 ? -17.075 6.088 16.669 1.00 72.00 187 SER A N 1
ATOM 1525 C CA . SER A 1 187 ? -18.505 5.785 16.770 1.00 72.00 187 SER A CA 1
ATOM 1526 C C . SER A 1 187 ? -18.912 5.136 18.096 1.00 72.00 187 SER A C 1
ATOM 1528 O O . SER A 1 187 ? -19.955 5.481 18.628 1.00 72.00 187 SER A O 1
ATOM 1530 N N . SER A 1 188 ? -18.120 4.204 18.629 1.00 76.31 188 SER A N 1
ATOM 1531 C CA . SER A 1 188 ? -18.374 3.556 19.921 1.00 76.31 188 SER A CA 1
ATOM 1532 C C . SER A 1 188 ? -18.187 4.533 21.077 1.00 76.31 188 SER A C 1
ATOM 1534 O O . SER A 1 188 ? -19.003 4.531 21.990 1.00 76.31 188 SER A O 1
ATOM 1536 N N . LEU A 1 189 ? -17.173 5.404 21.007 1.00 75.25 189 LEU A N 1
ATOM 1537 C CA . LEU A 1 189 ? -16.991 6.474 21.990 1.00 75.25 189 LEU A CA 1
ATOM 1538 C C . LEU A 1 189 ? -18.185 7.442 21.969 1.00 75.25 189 LEU A C 1
ATOM 1540 O O . LEU A 1 189 ? -18.754 7.722 23.015 1.00 75.25 189 LEU A O 1
ATOM 1544 N N . LEU A 1 190 ? -18.611 7.879 20.777 1.00 73.19 190 LEU A N 1
ATOM 1545 C CA . LEU A 1 190 ? -19.760 8.774 20.603 1.00 73.19 190 LEU A CA 1
ATOM 1546 C C . LEU A 1 190 ? -21.067 8.150 21.120 1.00 73.19 190 LEU A C 1
ATOM 1548 O O . LEU A 1 190 ? -21.843 8.822 21.798 1.00 73.19 190 LEU A O 1
ATOM 1552 N N . TRP A 1 191 ? -21.299 6.864 20.846 1.00 78.69 191 TRP A N 1
ATOM 1553 C CA . TRP A 1 191 ? -22.459 6.137 21.369 1.00 78.69 191 TRP A CA 1
ATOM 1554 C C . TRP A 1 191 ? -22.423 6.002 22.890 1.00 78.69 191 TRP A C 1
ATOM 1556 O O . TRP A 1 191 ? -23.447 6.208 23.537 1.00 78.69 191 TRP A O 1
ATOM 1566 N N . LEU A 1 192 ? -21.254 5.710 23.466 1.00 77.06 192 LEU A N 1
ATOM 1567 C CA . LEU A 1 192 ? -21.084 5.625 24.914 1.00 77.06 192 LEU A CA 1
ATOM 1568 C C . LEU A 1 192 ? -21.355 6.981 25.580 1.00 77.06 192 LEU A C 1
ATOM 1570 O O . LEU A 1 192 ? -22.099 7.040 26.554 1.00 77.06 192 LEU A O 1
ATOM 1574 N N . THR A 1 193 ? -20.817 8.073 25.025 1.00 71.06 193 THR A N 1
ATOM 1575 C CA . THR A 1 193 ? -21.059 9.427 25.549 1.00 71.06 193 THR A CA 1
ATOM 1576 C C . THR A 1 193 ? -22.525 9.834 25.436 1.00 71.06 193 THR A C 1
ATOM 1578 O O . THR A 1 193 ? -23.063 10.435 26.360 1.00 71.06 193 THR A O 1
ATOM 1581 N N . PHE A 1 194 ? -23.197 9.464 24.342 1.00 75.00 194 PHE A N 1
ATOM 1582 C CA . PHE A 1 194 ? -24.619 9.743 24.151 1.00 75.00 194 PHE A CA 1
ATOM 1583 C C . PHE A 1 194 ? -25.491 8.964 25.143 1.00 75.00 194 PHE A C 1
ATOM 1585 O O . PHE A 1 194 ? -26.369 9.537 25.783 1.00 75.00 194 PHE A O 1
ATOM 1592 N N . PHE A 1 195 ? -25.213 7.671 25.325 1.00 78.25 195 PHE A N 1
ATOM 1593 C CA . PHE A 1 195 ? -25.937 6.835 26.281 1.00 78.25 195 PHE A CA 1
ATOM 1594 C C . PHE A 1 195 ? -25.722 7.310 27.724 1.00 78.25 195 PHE A C 1
ATOM 1596 O O . PHE A 1 195 ? -26.682 7.414 28.485 1.00 78.25 195 PHE A O 1
ATOM 1603 N N . ALA A 1 196 ? -24.488 7.685 28.077 1.00 74.56 196 ALA A N 1
ATOM 1604 C CA . ALA A 1 196 ? -24.173 8.276 29.375 1.00 74.56 196 ALA A CA 1
ATOM 1605 C C . ALA A 1 196 ? -24.935 9.592 29.609 1.00 74.56 196 ALA A C 1
ATOM 1607 O O . ALA A 1 196 ? -25.475 9.792 30.694 1.00 74.56 196 ALA A O 1
ATOM 1608 N N . ALA A 1 197 ? -25.047 10.455 28.592 1.00 71.25 197 ALA A N 1
ATOM 1609 C CA . ALA A 1 197 ? -25.810 11.700 28.688 1.00 71.25 197 ALA A CA 1
ATOM 1610 C C . ALA A 1 197 ? -27.321 11.461 28.883 1.00 71.25 197 ALA A C 1
ATOM 1612 O O . ALA A 1 197 ? -27.948 12.159 29.679 1.00 71.25 197 ALA A O 1
ATOM 1613 N N . ILE A 1 198 ? -27.908 10.455 28.219 1.00 76.88 198 ILE A N 1
ATOM 1614 C CA . ILE A 1 198 ? -29.322 10.082 28.418 1.00 76.88 198 ILE A CA 1
ATOM 1615 C C . ILE A 1 198 ? -29.549 9.540 29.827 1.00 76.88 198 ILE A C 1
ATOM 1617 O O . ILE A 1 198 ? -30.465 9.992 30.512 1.00 76.88 198 ILE A O 1
ATOM 1621 N N . LEU A 1 199 ? -28.717 8.593 30.270 1.00 74.69 199 LEU A N 1
ATOM 1622 C CA . LEU A 1 199 ? -28.812 8.043 31.623 1.00 74.69 199 LEU A CA 1
ATOM 1623 C C . LEU A 1 199 ? -28.714 9.149 32.670 1.00 74.69 199 LEU A C 1
ATOM 1625 O O . LEU A 1 199 ? -29.472 9.155 33.636 1.00 74.69 199 LEU A O 1
ATOM 1629 N N . PHE A 1 200 ? -27.830 10.116 32.439 1.00 69.38 200 PHE A N 1
ATOM 1630 C CA . PHE A 1 200 ? -27.688 11.275 33.298 1.00 69.38 200 PHE A CA 1
ATOM 1631 C C . PHE A 1 200 ? -28.946 12.155 33.325 1.00 69.38 200 PHE A C 1
ATOM 1633 O O . PHE A 1 200 ? -29.403 12.533 34.401 1.00 69.38 200 PHE A O 1
ATOM 1640 N N . ALA A 1 201 ? -29.538 12.452 32.164 1.00 73.25 201 ALA A N 1
ATOM 1641 C CA . ALA A 1 201 ? -30.771 13.236 32.081 1.00 73.25 201 ALA A CA 1
ATOM 1642 C C . ALA A 1 201 ? -31.944 12.547 32.802 1.00 73.25 201 ALA A C 1
ATOM 1644 O O . ALA A 1 201 ? -32.703 13.201 33.515 1.00 73.25 201 ALA A O 1
ATOM 1645 N N . VAL A 1 202 ? -32.060 11.221 32.678 1.00 78.25 202 VAL A N 1
ATOM 1646 C CA . VAL A 1 202 ? -33.073 10.427 33.396 1.00 78.25 202 VAL A CA 1
ATOM 1647 C C . VAL A 1 202 ? -32.792 10.410 34.899 1.00 78.25 202 VAL A C 1
ATOM 1649 O O . VAL A 1 202 ? -33.719 10.551 35.696 1.00 78.25 202 VAL A O 1
ATOM 1652 N N . ALA A 1 203 ? -31.522 10.302 35.298 1.00 69.19 203 ALA A N 1
ATOM 1653 C CA . ALA A 1 203 ? -31.112 10.329 36.698 1.00 69.19 203 ALA A CA 1
ATOM 1654 C C . ALA A 1 203 ? -31.388 11.675 37.386 1.00 69.19 203 ALA A C 1
ATOM 1656 O O . ALA A 1 203 ? -31.472 11.700 38.608 1.00 69.19 203 ALA A O 1
ATOM 1657 N N . GLN A 1 204 ? -31.589 12.769 36.639 1.00 68.50 204 GLN A N 1
ATOM 1658 C CA . GLN A 1 204 ? -31.974 14.069 37.203 1.00 68.50 204 GLN A CA 1
ATOM 1659 C C . GLN A 1 204 ? -33.456 14.149 37.612 1.00 68.50 204 GLN A C 1
ATOM 1661 O O . GLN A 1 204 ? -33.803 14.953 38.472 1.00 68.50 204 GLN A O 1
ATOM 1666 N N . LEU A 1 205 ? -34.337 13.301 37.065 1.00 75.06 205 LEU A N 1
ATOM 1667 C CA . LEU A 1 205 ? -35.767 13.284 37.416 1.00 75.06 205 LEU A CA 1
ATOM 1668 C C . LEU A 1 205 ? -36.047 12.964 38.905 1.00 75.06 205 LEU A C 1
ATOM 1670 O O . LEU A 1 205 ? -36.901 13.628 39.496 1.00 75.06 205 LEU A O 1
ATOM 1674 N N . PRO A 1 206 ? -35.367 11.991 39.548 1.00 66.25 206 PRO A N 1
ATOM 1675 C CA . PRO A 1 206 ? -35.565 11.690 40.969 1.00 66.25 206 PRO A CA 1
ATOM 1676 C C . PRO A 1 206 ? -34.782 12.588 41.940 1.00 66.25 206 PRO A C 1
ATOM 1678 O O . PRO A 1 206 ? -35.017 12.488 43.144 1.00 66.25 206 PRO A O 1
ATOM 1681 N N . VAL A 1 207 ? -33.881 13.459 41.465 1.00 64.19 207 VAL A N 1
ATOM 1682 C CA . VAL A 1 207 ? -32.990 14.267 42.327 1.00 64.19 207 VAL A CA 1
ATOM 1683 C C . VAL A 1 207 ? -33.766 15.153 43.307 1.00 64.19 207 VAL A C 1
ATOM 1685 O O . VAL A 1 207 ? -33.374 15.256 44.465 1.00 64.19 207 VAL A O 1
ATOM 1688 N N . ARG A 1 208 ? -34.945 15.652 42.912 1.00 65.25 208 ARG A N 1
ATOM 1689 C CA . ARG A 1 208 ? -35.846 16.410 43.800 1.00 65.25 208 ARG A CA 1
ATOM 1690 C C . ARG A 1 208 ? -36.295 15.658 45.055 1.00 65.25 208 ARG A C 1
ATOM 1692 O O . ARG A 1 208 ? -36.753 16.285 46.004 1.00 65.25 208 ARG A O 1
ATOM 1699 N N . ARG A 1 209 ? -36.241 14.321 45.059 1.00 77.06 209 ARG A N 1
ATOM 1700 C CA . ARG A 1 209 ? -36.645 13.490 46.208 1.00 77.06 209 ARG A CA 1
ATOM 1701 C C . ARG A 1 209 ? -35.479 13.003 47.061 1.00 77.06 209 ARG A C 1
ATOM 1703 O O . ARG A 1 209 ? -35.725 12.601 48.193 1.00 77.06 209 ARG A O 1
ATOM 1710 N N . PHE A 1 210 ? -34.249 13.018 46.547 1.00 78.12 210 PHE A N 1
ATOM 1711 C CA . PHE A 1 210 ? -33.099 12.401 47.210 1.00 78.12 210 PHE A CA 1
ATOM 1712 C C . PHE A 1 210 ? -31.865 13.310 47.105 1.00 78.12 210 PHE A C 1
ATOM 1714 O O . PHE A 1 210 ? -31.134 13.225 46.116 1.00 78.12 210 PHE A O 1
ATOM 1721 N N . PRO A 1 211 ? -31.598 14.162 48.111 1.00 74.75 211 PRO A N 1
ATOM 1722 C CA . PRO A 1 211 ? -30.473 15.100 48.077 1.00 74.75 211 PRO A CA 1
ATOM 1723 C C . PRO A 1 211 ? -29.112 14.394 47.967 1.00 74.75 211 PRO A C 1
ATOM 1725 O O . PRO A 1 211 ? -28.210 14.904 47.310 1.00 74.75 211 PRO A O 1
ATOM 1728 N N . ASP A 1 212 ? -28.980 13.173 48.491 1.00 79.50 212 ASP A N 1
ATOM 1729 C CA . ASP A 1 212 ? -27.744 12.385 48.378 1.00 79.50 212 ASP A CA 1
ATOM 1730 C C . ASP A 1 212 ? -27.461 11.924 46.936 1.00 79.50 212 ASP A C 1
ATOM 1732 O O . ASP A 1 212 ? -26.306 11.738 46.543 1.00 79.50 212 ASP A O 1
ATOM 1736 N N . ALA A 1 213 ? -28.500 11.808 46.099 1.00 76.75 213 ALA A N 1
ATOM 1737 C CA . ALA A 1 213 ? -28.339 11.481 44.685 1.00 76.75 213 ALA A CA 1
ATOM 1738 C C . ALA A 1 213 ? -27.674 12.628 43.902 1.00 76.75 213 ALA A C 1
ATOM 1740 O O . ALA A 1 213 ? -27.006 12.368 42.900 1.00 76.75 213 ALA A O 1
ATOM 1741 N N . VAL A 1 214 ? -27.784 13.878 44.377 1.00 77.12 214 VAL A N 1
ATOM 1742 C CA . VAL A 1 214 ? -27.145 15.059 43.767 1.00 77.12 214 VAL A CA 1
ATOM 1743 C C . VAL A 1 214 ? -25.630 14.882 43.699 1.00 77.12 214 VAL A C 1
ATOM 1745 O O . VAL A 1 214 ? -25.018 15.132 42.660 1.00 77.12 214 VAL A O 1
ATOM 1748 N N . LEU A 1 215 ? -25.022 14.425 44.797 1.00 80.06 215 LEU A N 1
ATOM 1749 C CA . LEU A 1 215 ? -23.573 14.272 44.894 1.00 80.06 215 LEU A CA 1
ATOM 1750 C C . LEU A 1 215 ? -23.066 13.169 43.955 1.00 80.06 215 LEU A C 1
ATOM 1752 O O . LEU A 1 215 ? -22.066 13.355 43.265 1.00 80.06 215 LEU A O 1
ATOM 1756 N N . VAL A 1 216 ? -23.787 12.048 43.868 1.00 80.88 216 VAL A N 1
ATOM 1757 C CA . VAL A 1 216 ? -23.448 10.936 42.963 1.00 80.88 216 VAL A CA 1
ATOM 1758 C C . VAL A 1 216 ? -23.536 11.379 41.500 1.00 80.88 216 VAL A C 1
ATOM 1760 O O . VAL A 1 216 ? -22.634 11.109 40.706 1.00 80.88 216 VAL A O 1
ATOM 1763 N N . VAL A 1 217 ? -24.590 12.117 41.151 1.00 78.06 217 VAL A N 1
ATOM 1764 C CA . VAL A 1 217 ? -24.783 12.715 39.824 1.00 78.06 217 VAL A CA 1
ATOM 1765 C C . VAL A 1 217 ? -23.638 13.693 39.512 1.00 78.06 217 VAL A C 1
ATOM 1767 O O . VAL A 1 217 ? -23.035 13.613 38.439 1.00 78.06 217 VAL A O 1
ATOM 1770 N N . ALA A 1 218 ? -23.241 14.553 40.450 1.00 80.25 218 ALA A N 1
ATOM 1771 C CA . ALA A 1 218 ? -22.107 15.462 40.266 1.00 80.25 218 ALA A CA 1
ATOM 1772 C C . ALA A 1 218 ? -20.778 14.713 40.023 1.00 80.25 218 ALA A C 1
ATOM 1774 O O . ALA A 1 218 ? -20.049 15.035 39.081 1.00 80.25 218 ALA A O 1
ATOM 1775 N N . ILE A 1 219 ? -20.491 13.670 40.811 1.00 83.31 219 ILE A N 1
ATOM 1776 C CA . ILE A 1 219 ? -19.270 12.856 40.679 1.00 83.31 219 ILE A CA 1
ATOM 1777 C C . ILE A 1 219 ? -19.218 12.139 39.322 1.00 83.31 219 ILE A C 1
ATOM 1779 O O . ILE A 1 219 ? -18.159 12.087 38.700 1.00 83.31 219 ILE A O 1
ATOM 1783 N N . LEU A 1 220 ? -20.348 11.616 38.835 1.00 79.62 220 LEU A N 1
ATOM 1784 C CA . LEU A 1 220 ? -20.409 10.908 37.551 1.00 79.62 220 LEU A CA 1
ATOM 1785 C C . LEU A 1 220 ? -20.393 11.849 36.335 1.00 79.62 220 LEU A C 1
ATOM 1787 O O . LEU A 1 220 ? -19.843 11.489 35.293 1.00 79.62 220 LEU A O 1
ATOM 1791 N N . SER A 1 221 ? -20.963 13.053 36.442 1.00 79.31 221 SER A N 1
ATOM 1792 C CA . SER A 1 221 ? -20.969 14.023 35.331 1.00 79.31 221 SER A CA 1
ATOM 1793 C C . SER A 1 221 ? -19.642 14.727 35.121 1.00 79.31 221 SER A C 1
ATOM 1795 O O . SER A 1 221 ? -19.314 15.061 33.983 1.00 79.31 221 SER A O 1
ATOM 1797 N N . PHE A 1 222 ? -18.865 14.939 36.180 1.00 84.69 222 PHE A N 1
ATOM 1798 C CA . PHE A 1 222 ? -17.580 15.621 36.089 1.00 84.69 222 PHE A CA 1
ATOM 1799 C C . PHE A 1 222 ? -16.593 14.986 35.080 1.00 84.69 222 PHE A C 1
ATOM 1801 O O . PHE A 1 222 ? -16.132 15.694 34.181 1.00 84.69 222 PHE A O 1
ATOM 1808 N N . PRO A 1 223 ? -16.285 13.671 35.119 1.00 84.31 223 PRO A N 1
ATOM 1809 C CA . PRO A 1 223 ? -15.390 13.059 34.134 1.00 84.31 223 PRO A CA 1
ATOM 1810 C C . PRO A 1 223 ? -15.974 13.088 32.716 1.00 84.31 223 PRO A C 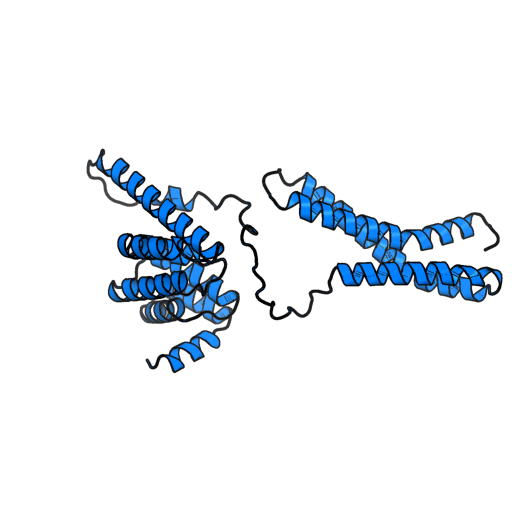1
ATOM 1812 O O . PRO A 1 223 ? -15.227 13.247 31.750 1.00 84.31 223 PRO A O 1
ATOM 1815 N N . LEU A 1 224 ? -17.301 12.990 32.575 1.00 81.19 224 LEU A N 1
ATOM 1816 C CA . LEU A 1 224 ? -17.963 13.102 31.275 1.00 81.19 224 LEU A CA 1
ATOM 1817 C C . LEU A 1 224 ? -17.785 14.511 30.686 1.00 81.19 224 LEU A C 1
ATOM 1819 O O . LEU A 1 224 ? -17.481 14.646 29.500 1.00 81.19 224 LEU A O 1
ATOM 1823 N N . ALA A 1 225 ? -17.878 15.546 31.524 1.00 84.38 225 ALA A N 1
ATOM 1824 C CA . ALA A 1 225 ? -17.617 16.927 31.138 1.00 84.38 225 ALA A CA 1
ATOM 1825 C C . ALA A 1 225 ? -16.151 17.150 30.733 1.00 84.38 225 ALA A C 1
ATOM 1827 O O . ALA A 1 225 ? -15.897 17.829 29.739 1.00 84.38 225 ALA A O 1
ATOM 1828 N N . LEU A 1 226 ? -15.189 16.534 31.433 1.00 88.19 226 LEU A N 1
ATOM 1829 C CA . LEU A 1 226 ? -13.770 16.589 31.056 1.00 88.19 226 LEU A CA 1
ATOM 1830 C C . LEU A 1 226 ? -13.506 15.939 29.691 1.00 88.19 226 LEU A C 1
ATOM 1832 O O . LEU A 1 226 ? -12.788 16.506 28.867 1.00 88.19 226 LEU A O 1
ATOM 1836 N N . ILE A 1 227 ? -14.118 14.781 29.421 1.00 85.12 227 ILE A N 1
ATOM 1837 C CA . ILE A 1 227 ? -14.041 14.129 28.103 1.00 85.12 227 ILE A CA 1
ATOM 1838 C C . ILE A 1 227 ? -14.675 15.025 27.033 1.00 85.12 227 ILE A C 1
ATOM 1840 O O . ILE A 1 227 ? -14.093 15.208 25.961 1.00 85.12 227 ILE A O 1
ATOM 1844 N N . GLY A 1 228 ? -15.835 15.619 27.327 1.00 85.62 228 GLY A N 1
ATOM 1845 C CA . GLY A 1 228 ? -16.500 16.571 26.440 1.00 85.62 228 GLY A CA 1
ATOM 1846 C C . GLY A 1 228 ? -15.615 17.769 26.094 1.00 85.62 228 GLY A C 1
ATOM 1847 O O . GLY A 1 228 ? -15.445 18.093 24.918 1.00 85.62 228 GLY A O 1
ATOM 1848 N N . LEU A 1 229 ? -14.972 18.368 27.099 1.00 88.50 229 LEU A N 1
ATOM 1849 C CA . LEU A 1 229 ? -14.030 19.473 26.924 1.00 88.50 229 LEU A CA 1
ATOM 1850 C C . LEU A 1 229 ? -12.826 19.065 26.066 1.00 88.50 229 LEU A C 1
ATOM 1852 O O . LEU A 1 229 ? -12.452 19.797 25.150 1.00 88.50 229 LEU A O 1
ATOM 1856 N N . ALA A 1 230 ? -12.253 17.883 26.303 1.00 84.94 230 ALA A N 1
ATOM 1857 C CA . ALA A 1 230 ? -11.151 17.374 25.492 1.00 84.94 230 ALA A CA 1
ATOM 1858 C C . ALA A 1 230 ? -11.563 17.218 24.016 1.00 84.94 230 ALA A C 1
ATOM 1860 O O . ALA A 1 230 ? -10.831 17.650 23.124 1.00 84.94 230 ALA A O 1
ATOM 1861 N N . LEU A 1 231 ? -12.754 16.670 23.741 1.00 84.75 231 LEU A N 1
ATOM 1862 C CA . LEU A 1 231 ? -13.289 16.546 22.379 1.00 84.75 231 LEU A CA 1
ATOM 1863 C C . LEU A 1 231 ? -13.479 17.909 21.698 1.00 84.75 231 LEU A C 1
ATOM 1865 O O . LEU A 1 231 ? -13.169 18.036 20.511 1.00 84.75 231 LEU A O 1
ATOM 1869 N N . LEU A 1 232 ? -13.935 18.926 22.436 1.00 89.31 232 LEU A N 1
ATOM 1870 C CA . LEU A 1 232 ? -14.056 20.295 21.926 1.00 89.31 232 LEU A CA 1
ATOM 1871 C C . LEU A 1 232 ? -12.688 20.884 21.563 1.00 89.31 232 LEU A C 1
ATOM 1873 O O . LEU A 1 232 ? -12.527 21.397 20.455 1.00 89.31 232 LEU A O 1
ATOM 1877 N N . VAL A 1 233 ? -11.689 20.752 22.441 1.00 90.62 233 VAL A N 1
ATOM 1878 C CA . VAL A 1 233 ? -10.317 21.227 22.182 1.00 90.62 233 VAL A CA 1
ATOM 1879 C C . VAL A 1 233 ? -9.726 20.543 20.947 1.00 90.62 233 VAL A C 1
ATOM 1881 O O . VAL A 1 233 ? -9.219 21.216 20.047 1.00 90.62 233 VAL A O 1
ATOM 1884 N N . PHE A 1 234 ? -9.850 19.216 20.847 1.00 83.50 234 PHE A N 1
ATOM 1885 C CA . PHE A 1 234 ? -9.400 18.476 19.667 1.00 83.50 234 PHE A CA 1
ATOM 1886 C C . PHE A 1 234 ? -10.140 18.898 18.394 1.00 83.50 234 PHE A C 1
ATOM 1888 O O . PHE A 1 234 ? -9.517 19.000 17.336 1.00 83.50 234 PHE A O 1
ATOM 1895 N N . SER A 1 235 ? -11.444 19.175 18.477 1.00 89.69 235 SER A N 1
ATOM 1896 C CA . SER A 1 235 ? -12.217 19.682 17.342 1.00 89.69 235 SER A CA 1
ATOM 1897 C C . SER A 1 235 ? -11.698 21.041 16.868 1.00 89.69 235 SER A C 1
ATOM 1899 O O . SER A 1 235 ? -11.544 21.240 15.665 1.00 89.69 235 SER A O 1
ATOM 1901 N N . VAL A 1 236 ? -11.395 21.969 17.780 1.00 91.31 236 VAL A N 1
ATOM 1902 C CA . VAL A 1 236 ? -10.830 23.283 17.423 1.00 91.31 236 VAL A CA 1
ATOM 1903 C C . VAL A 1 236 ? -9.462 23.120 16.762 1.00 91.31 236 VAL A C 1
ATOM 1905 O O . VAL A 1 236 ? -9.222 23.700 15.705 1.00 91.31 236 VAL A O 1
ATOM 1908 N N . PHE A 1 237 ? -8.592 22.276 17.324 1.00 88.88 237 PHE A N 1
ATOM 1909 C CA . PHE A 1 237 ? -7.270 22.005 16.756 1.00 88.88 237 PHE A CA 1
ATOM 1910 C C . PHE A 1 237 ? -7.350 21.390 15.349 1.00 88.88 237 PHE A C 1
ATOM 1912 O O . PHE A 1 237 ? -6.624 21.797 14.438 1.00 88.88 237 PHE A O 1
ATOM 1919 N N . MET A 1 238 ? -8.269 20.443 15.144 1.00 84.50 238 MET A N 1
ATOM 1920 C CA . MET A 1 238 ? -8.539 19.852 13.831 1.00 84.50 238 MET A CA 1
ATOM 1921 C C . MET A 1 238 ? -9.086 20.889 12.847 1.00 84.50 238 MET A C 1
ATOM 1923 O O . MET A 1 238 ? -8.612 20.956 11.714 1.00 84.50 238 MET A O 1
ATOM 1927 N N . GLY A 1 239 ? -10.034 21.726 13.273 1.00 88.00 239 GLY A N 1
ATOM 1928 C CA . GLY A 1 239 ? -10.573 22.818 12.461 1.00 88.00 239 GLY A CA 1
ATOM 1929 C C . GLY A 1 239 ? -9.492 23.812 12.032 1.00 88.00 239 GLY A C 1
ATOM 1930 O O . GLY A 1 239 ? -9.400 24.149 10.852 1.00 88.00 239 GLY A O 1
ATOM 1931 N N . PHE A 1 240 ? -8.617 24.204 12.960 1.00 88.94 240 PHE A N 1
ATOM 1932 C CA . PHE A 1 240 ? -7.468 25.063 12.677 1.00 88.94 240 PHE A CA 1
ATOM 1933 C C . PHE A 1 240 ? -6.485 24.402 11.704 1.00 88.94 240 PHE A C 1
ATOM 1935 O O . PHE A 1 240 ? -6.074 25.022 10.727 1.00 88.94 240 PHE A O 1
ATOM 1942 N N . SER A 1 241 ? -6.176 23.118 11.900 1.00 83.62 241 SER A N 1
ATOM 1943 C CA . SER A 1 241 ? -5.307 22.357 10.991 1.00 83.62 241 SER A CA 1
ATOM 1944 C C . SER A 1 241 ? -5.879 22.301 9.569 1.00 83.62 241 SER A C 1
ATOM 1946 O O . SER A 1 241 ? -5.147 22.469 8.594 1.00 83.62 241 SER A O 1
ATOM 1948 N N . ILE A 1 242 ? -7.198 22.120 9.437 1.00 85.06 242 ILE A N 1
ATOM 1949 C CA . ILE A 1 242 ? -7.906 22.157 8.148 1.00 85.06 242 ILE A CA 1
ATOM 1950 C C . ILE A 1 242 ? -7.861 23.558 7.520 1.00 85.06 242 ILE A C 1
ATOM 1952 O O . ILE A 1 242 ? -7.831 23.675 6.297 1.00 85.06 242 ILE A O 1
ATOM 1956 N N . TRP A 1 243 ? -7.903 24.614 8.334 1.00 86.31 243 TRP A N 1
ATOM 1957 C CA . TRP A 1 243 ? -7.871 25.996 7.860 1.00 86.31 243 TRP A CA 1
ATOM 1958 C C . TRP A 1 243 ? -6.481 26.418 7.371 1.00 86.31 243 TRP A C 1
ATOM 1960 O O . TRP A 1 243 ? -6.375 27.020 6.306 1.00 86.31 243 TRP A O 1
ATOM 1970 N N . VAL A 1 244 ? -5.427 26.057 8.109 1.00 88.06 244 VAL A N 1
ATOM 1971 C CA . VAL A 1 244 ? -4.034 26.413 7.786 1.00 88.06 244 VAL A CA 1
ATOM 1972 C C . VAL A 1 244 ? -3.479 25.603 6.610 1.00 88.06 244 VAL A C 1
ATOM 1974 O O . VAL A 1 244 ? -2.584 26.076 5.915 1.00 88.06 244 VAL A O 1
ATOM 1977 N N . THR A 1 245 ? -4.001 24.401 6.351 1.00 82.25 245 THR A N 1
ATOM 1978 C CA . THR A 1 245 ? -3.518 23.558 5.246 1.00 82.25 245 THR A CA 1
ATOM 1979 C C . THR A 1 245 ? -4.143 24.010 3.912 1.00 82.25 245 THR A C 1
ATOM 1981 O O . THR A 1 245 ? -5.360 23.883 3.745 1.00 82.25 245 THR A O 1
ATOM 1984 N N . PRO A 1 246 ? -3.358 24.534 2.945 1.00 71.12 246 PRO A N 1
ATOM 1985 C CA . PRO A 1 246 ? -3.886 25.032 1.677 1.00 71.12 246 PRO A CA 1
ATOM 1986 C C . PRO A 1 246 ? -4.584 23.930 0.862 1.00 71.12 246 PRO A C 1
ATOM 1988 O O . PRO A 1 246 ? -4.216 22.758 0.885 1.00 71.12 246 PRO A O 1
ATOM 1991 N N . SER A 1 247 ? -5.6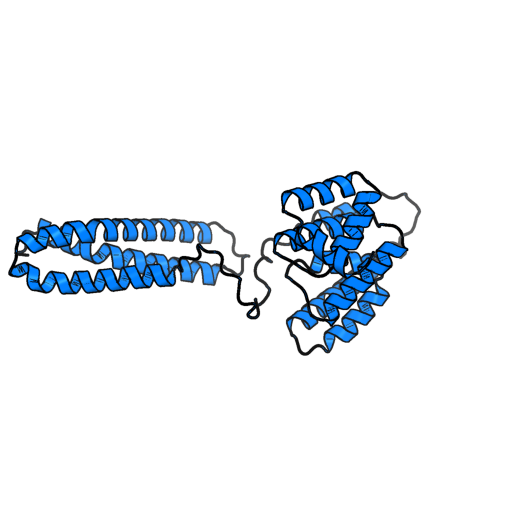30 24.344 0.147 1.00 56.09 247 SER A N 1
ATOM 1992 C CA . SER A 1 247 ? -6.827 23.593 -0.266 1.00 56.09 247 SER A CA 1
ATOM 1993 C C . SER A 1 247 ? -6.671 22.449 -1.285 1.00 56.09 247 SER A C 1
ATOM 1995 O O . SER A 1 247 ? -7.661 22.084 -1.918 1.00 56.09 247 SER A O 1
ATOM 1997 N N . ALA A 1 248 ? -5.483 21.878 -1.481 1.00 54.62 248 ALA A N 1
ATOM 1998 C CA . ALA A 1 248 ? -5.269 20.835 -2.490 1.00 54.62 248 ALA A CA 1
ATOM 1999 C C . ALA A 1 248 ? -5.638 19.409 -2.020 1.00 54.62 248 ALA A C 1
ATOM 2001 O O . ALA A 1 248 ? -5.758 18.508 -2.850 1.00 54.62 248 ALA A O 1
ATOM 2002 N N . ASP A 1 249 ? -5.873 19.190 -0.720 1.00 59.84 249 ASP A N 1
ATOM 2003 C CA . ASP A 1 249 ? -6.130 17.848 -0.186 1.00 59.84 249 ASP A CA 1
ATOM 2004 C C . ASP A 1 249 ? -7.623 17.468 -0.173 1.00 59.84 249 ASP A C 1
ATOM 2006 O O . ASP A 1 249 ? -8.454 18.025 0.553 1.00 59.84 249 ASP A O 1
ATOM 2010 N N . PHE A 1 250 ? -7.940 16.412 -0.928 1.00 52.78 250 PHE A N 1
ATOM 2011 C CA . PHE A 1 250 ? -9.269 15.811 -1.132 1.00 52.78 250 PHE A CA 1
ATOM 2012 C C . PHE A 1 250 ? -9.960 15.272 0.149 1.00 52.78 250 PHE A C 1
ATOM 2014 O O . PHE A 1 250 ? -11.093 14.799 0.082 1.00 52.78 250 PHE A O 1
ATOM 2021 N N . HIS A 1 251 ? -9.336 15.378 1.331 1.00 69.06 251 HIS A N 1
ATOM 2022 C CA . HIS A 1 251 ? -9.899 14.931 2.623 1.00 69.06 251 HIS A CA 1
ATOM 2023 C C . HIS A 1 251 ? -10.562 16.030 3.437 1.00 69.06 251 HIS A C 1
ATOM 2025 O O . HIS A 1 251 ? -11.066 15.760 4.529 1.00 69.06 251 HIS A O 1
ATOM 2031 N N . ARG A 1 252 ? -10.600 17.264 2.927 1.00 80.12 252 ARG A N 1
ATOM 2032 C CA . ARG A 1 252 ? -11.192 18.391 3.653 1.00 80.12 252 ARG A CA 1
ATOM 2033 C C . ARG A 1 252 ? -12.624 18.097 4.110 1.00 80.12 252 ARG A C 1
ATOM 2035 O O . ARG A 1 252 ? -12.949 18.361 5.259 1.00 80.12 252 ARG A O 1
ATOM 2042 N N . GLY A 1 253 ? -13.445 17.478 3.258 1.00 83.94 253 GLY A N 1
ATOM 2043 C CA . GLY A 1 253 ? -14.832 17.129 3.588 1.00 83.94 253 GLY A CA 1
ATOM 2044 C C .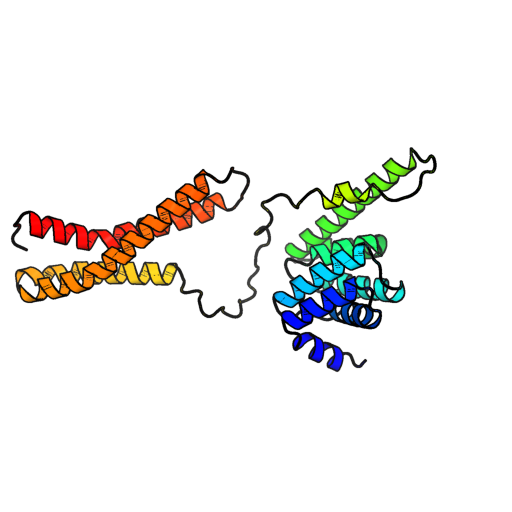 GLY A 1 253 ? -14.967 16.068 4.689 1.00 83.94 253 GLY A C 1
ATOM 2045 O O . GLY A 1 253 ? -15.763 16.233 5.613 1.00 83.94 253 GLY A O 1
ATOM 2046 N N . GLU A 1 254 ? -14.173 14.995 4.641 1.00 82.25 254 GLU A N 1
ATOM 2047 C CA . GLU A 1 254 ? -14.222 13.936 5.659 1.00 82.25 254 GLU A CA 1
ATOM 2048 C C . GLU A 1 254 ? -13.646 14.410 6.999 1.00 82.25 254 GLU A C 1
ATOM 2050 O O . GLU A 1 254 ? -14.233 14.153 8.053 1.00 82.25 254 GLU A O 1
ATOM 2055 N N . ASN A 1 255 ? -12.563 15.188 6.958 1.00 82.56 255 ASN A N 1
ATOM 2056 C CA . ASN A 1 255 ? -11.981 15.813 8.140 1.00 82.56 255 ASN A CA 1
ATOM 2057 C C . ASN A 1 255 ? -12.937 16.840 8.762 1.00 82.56 255 ASN A C 1
ATOM 2059 O O . ASN A 1 255 ? -13.095 16.838 9.980 1.00 82.56 255 ASN A O 1
ATOM 2063 N N . LEU A 1 256 ? -13.641 17.645 7.956 1.00 87.25 256 LEU A N 1
ATOM 2064 C CA . LEU A 1 256 ? -14.690 18.554 8.437 1.00 87.25 256 LEU A CA 1
ATOM 2065 C C . LEU A 1 256 ? -15.857 17.795 9.072 1.00 87.25 256 LEU A C 1
ATOM 2067 O O . LEU A 1 256 ? -16.344 18.188 10.128 1.00 87.25 256 LEU A O 1
ATOM 2071 N N . ARG A 1 257 ? -16.285 16.675 8.483 1.00 87.25 257 ARG A N 1
ATOM 2072 C CA . ARG A 1 257 ? -17.353 15.838 9.049 1.00 87.25 257 ARG A CA 1
ATOM 2073 C C . ARG A 1 257 ? -16.936 15.187 10.368 1.00 87.25 257 ARG A C 1
ATOM 2075 O O . ARG A 1 257 ? -17.741 15.122 11.296 1.00 87.25 257 ARG A O 1
ATOM 2082 N N . ASN A 1 258 ? -15.696 14.711 10.471 1.00 83.06 258 ASN A N 1
ATOM 2083 C CA . ASN A 1 258 ? -15.155 14.167 11.718 1.00 83.06 258 ASN A CA 1
ATOM 2084 C C . ASN A 1 258 ? -14.991 15.263 12.779 1.00 83.06 258 ASN A C 1
ATOM 2086 O O . ASN A 1 258 ? -15.401 15.054 13.918 1.00 83.06 258 ASN A O 1
ATOM 2090 N N . CYS A 1 259 ? -14.508 16.444 12.388 1.00 90.31 259 CYS A N 1
ATOM 2091 C CA . CYS A 1 259 ? -14.467 17.640 13.229 1.00 90.31 259 CYS A CA 1
ATOM 2092 C C . CYS A 1 259 ? -15.867 17.986 13.761 1.00 90.31 259 CYS A C 1
ATOM 2094 O O . CYS A 1 259 ? -16.055 18.096 14.967 1.00 90.31 259 CYS A O 1
ATOM 2096 N N . GLY A 1 260 ? -16.881 18.046 12.891 1.00 89.31 260 GLY A N 1
ATOM 2097 C CA . GLY A 1 260 ? -18.265 18.320 13.287 1.00 89.31 260 GLY A CA 1
ATOM 2098 C C . GLY A 1 260 ? -18.837 17.281 14.258 1.00 89.31 260 GLY A C 1
ATOM 2099 O O . GLY A 1 260 ? -19.532 17.638 15.205 1.00 89.31 260 GLY A O 1
ATOM 2100 N N . ARG A 1 261 ? -18.502 15.995 14.086 1.00 86.12 261 ARG A N 1
ATOM 2101 C CA . ARG A 1 261 ? -18.900 14.931 15.026 1.00 86.12 261 ARG A CA 1
ATOM 2102 C C . ARG A 1 261 ? -18.237 15.071 16.393 1.00 86.12 261 ARG A C 1
ATOM 2104 O O . ARG A 1 261 ? -18.901 14.843 17.399 1.00 86.12 261 ARG A O 1
ATOM 2111 N N . MET A 1 262 ? -16.952 15.423 16.431 1.00 84.06 262 MET A N 1
ATOM 2112 C CA . MET A 1 262 ? -16.233 15.658 17.687 1.00 84.06 262 MET A CA 1
ATOM 2113 C C . MET A 1 262 ? -16.782 16.884 18.414 1.00 84.06 262 MET A C 1
ATOM 2115 O O . MET A 1 262 ? -17.010 16.806 19.616 1.00 84.06 262 MET A O 1
ATOM 2119 N N . LEU A 1 263 ? -17.081 17.963 17.683 1.00 89.56 263 LEU A N 1
ATOM 2120 C CA . LEU A 1 263 ? -17.748 19.145 18.224 1.00 89.56 263 LEU A CA 1
ATOM 2121 C C . LEU A 1 263 ? -19.108 18.781 18.839 1.00 89.56 263 LEU A C 1
ATOM 2123 O O . LEU A 1 263 ? -19.348 19.064 20.009 1.00 89.56 263 LEU A O 1
ATOM 2127 N N . ALA A 1 264 ? -19.973 18.104 18.076 1.00 87.88 264 ALA A N 1
ATOM 2128 C CA . ALA A 1 264 ? -21.305 17.714 18.536 1.00 87.88 264 ALA A CA 1
ATOM 2129 C C . ALA A 1 264 ? -21.248 16.780 19.757 1.00 87.88 264 ALA A C 1
ATOM 2131 O O . ALA A 1 264 ? -21.973 16.992 20.728 1.00 87.88 264 ALA A O 1
ATOM 2132 N N . GLY A 1 265 ? -20.357 15.781 19.736 1.00 82.88 265 GLY A N 1
ATOM 2133 C CA . GLY A 1 265 ? -20.136 14.884 20.872 1.00 82.88 265 GLY A CA 1
ATOM 2134 C C . GLY A 1 265 ? -19.598 15.614 22.105 1.00 82.88 265 GLY A C 1
ATOM 2135 O O . GLY A 1 265 ? -20.066 15.367 23.213 1.00 82.88 265 GLY A O 1
ATOM 2136 N N . GLY A 1 266 ? -18.669 16.553 21.910 1.00 84.81 266 GLY A N 1
ATOM 2137 C CA . GLY A 1 266 ? -18.118 17.385 22.976 1.00 84.81 266 GLY A CA 1
ATOM 2138 C C . GLY A 1 266 ? -19.169 18.271 23.649 1.00 84.81 266 GLY A C 1
ATOM 2139 O O . GLY A 1 266 ? -19.269 18.273 24.875 1.00 84.81 266 GLY A O 1
ATOM 2140 N N . VAL A 1 267 ? -20.010 18.954 22.860 1.00 88.06 267 VAL A N 1
ATOM 2141 C CA . VAL A 1 267 ? -21.133 19.761 23.378 1.00 88.06 267 VAL A CA 1
ATOM 2142 C C . VAL A 1 267 ? -22.127 18.884 24.141 1.00 88.06 267 VAL A C 1
ATOM 2144 O O . VAL A 1 267 ? -22.484 19.210 25.271 1.00 88.06 267 VAL A O 1
ATOM 2147 N N . ALA A 1 268 ? -22.539 17.751 23.564 1.00 83.81 268 ALA A N 1
ATOM 2148 C CA . ALA A 1 268 ? -23.495 16.843 24.198 1.00 83.81 268 ALA A CA 1
ATOM 2149 C C . ALA A 1 268 ? -22.987 16.287 25.541 1.00 83.81 268 ALA A C 1
ATOM 2151 O O . ALA A 1 268 ? -23.771 16.141 26.475 1.00 83.81 268 ALA A O 1
ATOM 2152 N N . ALA A 1 269 ? -21.684 16.015 25.654 1.00 82.31 269 ALA A N 1
ATOM 2153 C CA . ALA A 1 269 ? -21.068 15.535 26.890 1.00 82.31 269 ALA A CA 1
ATOM 2154 C C . ALA A 1 269 ? -20.915 16.634 27.962 1.00 82.31 269 ALA A C 1
ATOM 2156 O O . ALA A 1 269 ? -21.010 16.338 29.151 1.00 82.31 269 ALA A O 1
ATOM 2157 N N . ALA A 1 270 ? -20.701 17.893 27.564 1.00 86.06 270 ALA A N 1
ATOM 2158 C CA . ALA A 1 270 ? -20.525 19.012 28.495 1.00 86.06 270 ALA A CA 1
ATOM 2159 C C . ALA A 1 270 ? -21.855 19.606 29.002 1.00 86.06 270 ALA A C 1
ATOM 2161 O O . ALA A 1 270 ? -21.931 20.059 30.148 1.00 86.06 270 ALA A O 1
ATOM 2162 N N . LEU A 1 271 ? -22.909 19.581 28.175 1.00 85.69 271 LEU A N 1
ATOM 2163 C CA . LEU A 1 271 ? -24.211 20.192 28.472 1.00 85.69 271 LEU A CA 1
ATOM 2164 C C . LEU A 1 271 ? -24.790 19.817 29.851 1.00 85.69 271 LEU A C 1
ATOM 2166 O O . LEU A 1 271 ? -25.152 20.734 30.593 1.00 85.69 271 LEU A O 1
ATOM 2170 N N . PRO A 1 272 ? -24.842 18.535 30.261 1.00 81.50 272 PRO A N 1
ATOM 2171 C CA . PRO A 1 272 ? -25.502 18.166 31.509 1.00 81.50 272 PRO A CA 1
ATOM 2172 C C . PRO A 1 272 ? -24.796 18.711 32.755 1.00 81.50 272 PRO A C 1
ATOM 2174 O O . PRO A 1 272 ? -25.451 19.166 33.691 1.00 81.50 272 PRO A O 1
ATOM 2177 N N . PHE A 1 273 ? -23.460 18.734 32.745 1.00 84.31 273 PHE A N 1
ATOM 2178 C CA . PHE A 1 273 ? -22.675 19.312 33.835 1.00 84.31 273 PHE A CA 1
ATOM 2179 C C . PHE A 1 273 ? -22.816 20.837 33.881 1.00 84.31 273 PHE A C 1
ATOM 2181 O O . PHE A 1 273 ? -22.988 21.406 34.957 1.00 84.31 273 PHE A O 1
ATOM 2188 N N . THR A 1 274 ? -22.805 21.510 32.723 1.00 86.88 274 THR A N 1
ATOM 2189 C CA . THR A 1 274 ? -23.019 22.967 32.682 1.00 86.88 274 THR A CA 1
ATOM 2190 C C . THR A 1 274 ? -24.406 23.354 33.192 1.00 86.88 274 THR A C 1
ATOM 2192 O O . THR A 1 274 ? -24.518 24.281 33.990 1.00 86.88 274 THR A O 1
ATOM 2195 N N . TYR A 1 275 ? -25.446 22.602 32.816 1.00 85.19 275 TYR A N 1
ATOM 2196 C CA . TYR A 1 275 ? -26.801 22.799 33.324 1.00 85.19 275 TYR A CA 1
ATOM 2197 C C . TYR A 1 275 ? -26.853 22.624 34.845 1.00 85.19 275 TYR A C 1
ATOM 2199 O O . TYR A 1 275 ? -27.327 23.519 35.547 1.00 85.19 275 TYR A O 1
ATOM 2207 N N . PHE A 1 276 ? -26.289 21.526 35.359 1.00 83.12 276 PHE A N 1
ATOM 2208 C CA . PHE A 1 276 ? -26.186 21.270 36.795 1.00 83.12 276 PHE A CA 1
ATOM 2209 C C . PHE A 1 276 ? -25.510 22.431 37.542 1.00 83.12 276 PHE A C 1
ATOM 2211 O O . PHE A 1 276 ? -26.076 22.962 38.498 1.00 83.12 276 PHE A O 1
ATOM 2218 N N . LEU A 1 277 ? -24.347 22.879 37.061 1.00 85.75 277 LEU A N 1
ATOM 2219 C CA . LEU A 1 277 ? -23.590 23.971 37.667 1.00 85.75 277 LEU A CA 1
ATOM 2220 C C . LEU A 1 277 ? -24.387 25.285 37.669 1.00 85.75 277 LEU A C 1
ATOM 2222 O O . LEU A 1 277 ? -24.422 25.983 38.681 1.00 85.75 277 LEU A O 1
ATOM 2226 N N . THR A 1 278 ? -25.069 25.613 36.566 1.00 87.88 278 THR A N 1
ATOM 2227 C CA . THR A 1 278 ? -25.888 26.836 36.489 1.00 87.88 278 THR A CA 1
ATOM 2228 C C . THR A 1 278 ? -27.099 26.807 37.418 1.00 87.88 278 THR A C 1
ATOM 2230 O O . THR A 1 278 ? -27.412 27.832 38.025 1.00 87.88 278 THR A O 1
ATOM 2233 N N . SER A 1 279 ? -27.756 25.654 37.564 1.00 83.00 279 SER A N 1
ATOM 2234 C CA . SER A 1 279 ? -28.886 25.481 38.485 1.00 83.00 279 SER A CA 1
ATOM 2235 C C . SER A 1 279 ? -28.438 25.597 39.942 1.00 83.00 279 SER A C 1
ATOM 2237 O O . SER A 1 279 ? -29.081 26.301 40.719 1.00 83.00 279 SER A O 1
ATOM 2239 N N . PHE A 1 280 ? -27.293 24.994 40.280 1.00 82.56 280 PHE A N 1
ATOM 2240 C CA . PHE A 1 280 ? -26.690 25.080 41.610 1.00 82.56 280 PHE A CA 1
ATOM 2241 C C . PHE A 1 280 ? -26.323 26.525 41.985 1.00 82.56 280 PHE A C 1
ATOM 2243 O O . PHE A 1 280 ? -26.707 27.004 43.049 1.00 82.56 280 PHE A O 1
ATOM 2250 N N . ILE A 1 281 ? -25.644 27.258 41.091 1.00 84.94 281 ILE A N 1
ATOM 2251 C CA . ILE A 1 281 ? -25.232 28.654 41.338 1.00 84.94 281 ILE A CA 1
ATOM 2252 C C . ILE A 1 281 ? -26.439 29.582 41.512 1.00 84.94 281 ILE A C 1
ATOM 2254 O O . ILE A 1 281 ? -26.401 30.498 42.330 1.00 84.94 281 ILE A O 1
ATOM 2258 N N . ARG A 1 282 ? -27.519 29.366 40.752 1.00 87.19 282 ARG A N 1
ATOM 2259 C CA . ARG A 1 282 ? -28.724 30.209 40.825 1.00 87.19 282 ARG A CA 1
ATOM 2260 C C . ARG A 1 282 ? -29.565 29.974 42.079 1.00 87.19 282 ARG A C 1
ATOM 2262 O O . ARG A 1 282 ? -30.591 30.633 42.224 1.00 87.19 282 ARG A O 1
ATOM 2269 N N . GLY A 1 283 ? -29.175 29.041 42.951 1.00 82.75 283 GLY A N 1
ATOM 2270 C CA . GLY A 1 283 ? -29.984 28.656 44.106 1.00 82.75 283 GLY A CA 1
ATOM 2271 C C . GLY A 1 283 ? -31.364 28.143 43.696 1.00 82.75 283 GLY A C 1
ATOM 2272 O O . GLY A 1 283 ? -32.304 28.209 44.487 1.00 82.75 283 GLY A O 1
ATOM 2273 N N . ALA A 1 284 ? -31.510 27.672 42.450 1.00 72.75 284 ALA A N 1
ATOM 2274 C CA . ALA A 1 284 ? -32.735 27.020 42.038 1.00 72.75 284 ALA A CA 1
ATOM 2275 C C . ALA A 1 284 ? -32.890 25.773 42.921 1.00 72.75 284 ALA A C 1
ATOM 2277 O O . ALA A 1 284 ? -31.907 25.046 43.089 1.00 72.75 284 ALA A O 1
ATOM 2278 N N . PRO A 1 285 ? -34.075 25.523 43.504 1.00 60.12 285 PRO A N 1
ATOM 2279 C CA . PRO A 1 285 ? -34.310 24.282 44.222 1.00 60.12 285 PRO A CA 1
ATOM 2280 C C . PRO A 1 285 ? -34.131 23.135 43.221 1.00 60.12 285 PRO A C 1
ATOM 2282 O O . PRO A 1 285 ? -34.938 22.981 42.298 1.00 60.12 285 PRO A O 1
ATOM 2285 N N . LEU A 1 286 ? -33.006 22.426 43.354 1.00 55.91 286 LEU A N 1
ATOM 2286 C CA . LEU A 1 286 ? -32.643 21.266 42.541 1.00 55.91 286 LEU A CA 1
ATOM 2287 C C . LEU A 1 286 ? -33.686 20.159 42.717 1.00 55.91 286 LEU A C 1
ATOM 2289 O O . LEU A 1 286 ? -34.037 19.845 43.875 1.00 55.91 286 LEU A O 1
#

Secondary structure (DSSP, 8-state):
--HHHHHHHHHH--HHHHHHHHHHHTTT-HHHHHHHHHHHHSPP-HHHHHHHHHHHHHHHTTS---HHHHHHHHHHHHHHHHTT---GGGHHHHHHHHHH-HHHHHHHHHHHHT-S-HHHHHHHHHHHHHHHHHHHHHHHHHTT-----SSSTTHHHHSS---TT-SS-S----------TT---HHHHHHHHHHHHHHHHHHTTTGGG-HHHHHHHHHHHHHHHHHHHHHHHHHHHHHHHHHHS-TT-TTHHHHHHHHHHHHHHHHHHHHHHHHHHHHHHTT---

Foldseek 3Di:
DPLVVLQVVLQPDDLVNLVVLLVVVVVVDVVSLVNLLSLLLDADDDDSSLVSNLSNLLVCLVVPDPLVSLVSLLVSLLCCLLVVRDDPSSVSSLSSSCSSDVPSLLVSLVNQCPDPDPVSVVVSVVSVVVNVVVVVVVVVVVVDDDDDDDDPDCVVVVPPDPPPAPPPPDPPPDPPDPDPPPCPDPVVVLVVLLVLLVVLVVLVVCCLPPVVSLVVSLVSLVVLLVQLVVLQVVLVVLVVVLVPDPDPYPCSVVSPVVSVSSNVSSCSSNVSNVVSVVCVVVVPSD

pLDDT: mean 79.22, std 19.07, range [36.0, 98.12]

Organism: NCBI:txid406547

Radius of gyration: 28.88 Å; chains: 1; bounding box: 65×56×81 Å

Sequence (286 aa):
MRSSFAALWIRSLTKPELLTLVADVKRDDPTAVSQAVAFVCAERFGMWHNRARARLCRHFKNHPPPQRDCDLLVDAIIKRLLDSNFYEQFKDQLAMAIRFSPDRLSDAAQLAFDSDRDYIRRYAQWVHHSLNSTHTIEIADNHSMHRSGGGQFFRLLASRSPPPGDRYRYPTGRCTPSRYPMQFRLSSLLWLTFFAAILFAVAQLPVRRFPDAVLVVAILSFPLALIGLALLVFSVFMGFSIWVTPSADFHRGENLRNCGRMLAGGVAAALPFTYFLTSFIRGAPL